Protein AF-A0A0R3QAK1-F1 (afdb_monomer_lite)

pLDDT: mean 78.87, std 15.02, range [32.38, 95.75]

Sequence (305 aa):
LCFILFLYQTYWTLWEFFQYRTIIEMQLEFEPAPFPAATLCNLNAFKNSELRKYEAISEGLDVWEEKINRYKGSKTSYANNSSRKTREVSYAPVFVRCNCMQSYDHCIPEWNPLLGNATVCICFEDINSGNIWPCYPTVTWTEKQCFDCSLSKTCDDPDRSSFTNLRSSTNGHKCLCQFVSNNCVIMPKDDIRWWKPNNYAILSITRSPTTSLELAEAFGLTERQDPAAMTAKAKENLIFMVAALSFETRRNLSYTLEEFVLRCSFNSEDCNLERDFKLHMDPEYGNCYTFNFNDSVELKNNRAG

InterPro domains:
  IPR001873 Epithelial sodium channel [PF00858] (1-302)
  IPR001873 Epithelial sodium channel [PR01078] (31-47)
  IPR001873 Epithelial sodium channel [PR01078] (261-272)
  IPR001873 Epithelial sodium channel [PR01078] (276-292)
  IPR001873 Epithelial sodium channel [PTHR11690] (1-304)

Radius of gyration: 29.14 Å; chains: 1; bounding box: 88×60×79 Å

Secondary structure (DSSP, 8-state):
-HHHHHHHHHHHHHHHHTT-------------PBPPPEEE--SS-S-HHHHTTSHHHHHHHHHHHHHHHHHHHHHTT-------------EEEEEEEEE-SSTTSPPEEP--TT-TTPEEEEEEEETTT--EEEEEEGGGEEEEEES-B-TTSEEE-TTSTT--S----S-PEEEEEETTTTEEEEPPSSPPPBP-GGGTS---TTS----HHHHHHHTT-SS---HHHHHHHHHHHHHHHHHTS-HHHHHHHS--HHHH----EETTEE--TTTSEEEEEETTTEEEEEET--TTS--B-S---

Structure (mmCIF, N/CA/C/O backbone):
data_AF-A0A0R3QAK1-F1
#
_entry.id   AF-A0A0R3QAK1-F1
#
loop_
_atom_site.group_PDB
_atom_site.id
_atom_site.type_symbol
_atom_site.label_atom_id
_atom_site.label_alt_id
_atom_site.label_comp_id
_atom_site.label_asym_id
_atom_site.label_entity_id
_atom_site.label_seq_id
_atom_site.pdbx_PDB_ins_code
_atom_site.Cartn_x
_atom_site.Cartn_y
_atom_site.Cartn_z
_atom_site.occupancy
_atom_site.B_iso_or_equiv
_atom_site.auth_seq_id
_atom_site.auth_comp_id
_atom_site.auth_asym_id
_atom_site.auth_atom_id
_atom_site.pdbx_PDB_model_num
ATOM 1 N N . LEU A 1 1 ? 58.234 -28.761 24.322 1.00 81.25 1 LEU A N 1
ATOM 2 C CA . LEU A 1 1 ? 58.121 -27.362 23.845 1.00 81.25 1 LEU A CA 1
ATOM 3 C C . LEU A 1 1 ? 57.822 -27.293 22.343 1.00 81.25 1 LEU A C 1
ATOM 5 O O . LEU A 1 1 ? 56.773 -26.781 21.987 1.00 81.25 1 LEU A O 1
ATOM 9 N N . CYS A 1 2 ? 58.656 -27.876 21.470 1.00 90.12 2 CYS A N 1
ATOM 10 C CA . CYS A 1 2 ? 58.490 -27.781 20.007 1.00 90.12 2 CYS A CA 1
ATOM 11 C C . CYS A 1 2 ? 57.161 -28.341 19.462 1.00 90.12 2 CYS A C 1
ATOM 13 O O . CYS A 1 2 ? 56.553 -27.725 18.598 1.00 90.12 2 CYS A O 1
ATOM 15 N N . PHE A 1 3 ? 56.668 -29.464 19.998 1.00 91.00 3 PHE A N 1
ATOM 16 C CA . PHE A 1 3 ? 55.399 -30.061 19.554 1.00 91.00 3 PHE A CA 1
ATOM 17 C C . PHE A 1 3 ? 54.172 -29.181 19.863 1.00 91.00 3 PHE A C 1
ATOM 19 O O . PHE A 1 3 ? 53.255 -29.082 19.058 1.00 91.00 3 PHE A O 1
ATOM 26 N N . ILE A 1 4 ? 54.183 -28.483 21.002 1.00 92.56 4 ILE A N 1
ATOM 27 C CA . ILE A 1 4 ? 53.103 -27.563 21.394 1.00 92.56 4 ILE A CA 1
ATOM 28 C C . ILE A 1 4 ? 53.097 -26.335 20.475 1.00 92.56 4 ILE A C 1
ATOM 30 O O . ILE A 1 4 ? 52.035 -25.901 20.038 1.00 92.56 4 ILE A O 1
ATOM 34 N N . LEU A 1 5 ? 54.281 -25.818 20.130 1.00 92.94 5 LEU A N 1
ATOM 35 C CA . LEU A 1 5 ? 54.421 -24.718 19.172 1.00 92.94 5 LEU A CA 1
ATOM 36 C C . LEU A 1 5 ? 53.912 -25.110 17.776 1.00 92.94 5 LEU A C 1
ATOM 38 O O . LEU A 1 5 ? 53.232 -24.314 17.135 1.00 92.94 5 LEU A O 1
ATOM 42 N N . PHE A 1 6 ? 54.172 -26.348 17.343 1.00 94.75 6 PHE A N 1
ATOM 43 C CA . PHE A 1 6 ? 53.671 -26.878 16.072 1.00 94.75 6 PHE A CA 1
ATOM 44 C C . PHE A 1 6 ? 52.138 -26.987 16.040 1.00 94.75 6 PHE A C 1
ATOM 46 O O . PHE A 1 6 ? 51.509 -26.550 15.076 1.00 94.75 6 PHE A O 1
ATOM 53 N N . LEU A 1 7 ? 51.518 -27.519 17.100 1.00 94.62 7 LEU A N 1
ATOM 54 C CA . LEU A 1 7 ? 50.056 -27.604 17.190 1.00 94.62 7 LEU A CA 1
ATOM 55 C C . LEU A 1 7 ? 49.401 -26.220 17.230 1.00 94.62 7 LEU A C 1
ATOM 57 O O . LEU A 1 7 ? 48.384 -26.015 16.574 1.00 94.62 7 LEU A O 1
ATOM 61 N N . TYR A 1 8 ? 50.000 -25.265 17.948 1.00 94.88 8 TYR A N 1
ATOM 62 C CA . TYR A 1 8 ? 49.506 -23.890 18.002 1.00 94.88 8 TYR A CA 1
ATOM 63 C C . TYR A 1 8 ? 49.558 -23.211 16.628 1.00 94.88 8 TYR A C 1
ATOM 65 O O . TYR A 1 8 ? 48.560 -22.639 16.192 1.00 94.88 8 TYR A O 1
ATOM 73 N N . GLN A 1 9 ? 50.683 -23.329 15.910 1.00 93.50 9 GLN A N 1
ATOM 74 C CA . GLN A 1 9 ? 50.793 -22.819 14.540 1.00 93.50 9 GLN A CA 1
ATOM 75 C C . GLN A 1 9 ? 49.782 -23.483 13.602 1.00 93.50 9 GLN A C 1
ATOM 77 O O . GLN A 1 9 ? 49.102 -22.788 12.856 1.00 93.50 9 GLN A O 1
ATOM 82 N N . THR A 1 10 ? 49.630 -24.807 13.676 1.00 94.44 10 THR A N 1
ATOM 83 C CA . THR A 1 10 ? 48.699 -25.546 12.809 1.00 94.44 10 THR A CA 1
ATOM 84 C C . THR A 1 10 ? 47.246 -25.151 13.075 1.00 94.44 10 THR A C 1
ATOM 86 O O . THR A 1 10 ? 46.490 -24.929 12.132 1.00 94.44 10 THR A O 1
ATOM 89 N N . TYR A 1 11 ? 46.857 -25.010 14.347 1.00 94.06 11 TYR A N 1
ATOM 90 C CA . TYR A 1 11 ? 45.532 -24.522 14.727 1.00 94.06 11 TYR A CA 1
ATOM 91 C C . TYR A 1 11 ? 45.282 -23.109 14.195 1.00 94.06 11 TYR A C 1
ATOM 93 O O . TYR A 1 11 ? 44.224 -22.857 13.631 1.00 94.06 11 TYR A O 1
ATOM 101 N N . TRP A 1 12 ? 46.260 -22.208 14.324 1.00 92.31 12 TRP A N 1
ATOM 102 C CA . TRP A 1 12 ? 46.138 -20.832 13.844 1.00 92.31 12 TRP A CA 1
ATOM 103 C C . TRP A 1 12 ? 45.974 -20.761 12.323 1.00 92.31 12 TRP A C 1
ATOM 105 O O . TRP A 1 12 ? 45.085 -20.077 11.826 1.00 92.31 12 TRP A O 1
ATOM 115 N N . THR A 1 13 ? 46.782 -21.515 11.576 1.00 90.75 13 THR A N 1
ATOM 116 C CA . THR A 1 13 ? 46.682 -21.571 10.112 1.00 90.75 13 THR A CA 1
ATOM 117 C C . THR A 1 13 ? 45.369 -22.201 9.653 1.00 90.75 13 THR A C 1
ATOM 119 O O . THR A 1 13 ? 44.759 -21.707 8.711 1.00 90.75 13 THR A O 1
ATOM 122 N N . LEU A 1 14 ? 44.896 -23.259 10.320 1.00 91.19 14 LEU A N 1
ATOM 123 C CA . LEU A 1 14 ? 43.586 -23.845 10.021 1.00 91.19 14 LEU A CA 1
ATOM 124 C C . LEU A 1 14 ? 42.451 -22.876 10.354 1.00 91.19 14 LEU A C 1
ATOM 126 O O . LEU A 1 14 ? 41.526 -22.737 9.563 1.00 91.19 14 LEU A O 1
ATOM 130 N N . TRP A 1 15 ? 42.536 -22.174 11.485 1.00 90.56 15 TRP A N 1
ATOM 131 C CA . TRP A 1 15 ? 41.578 -21.139 11.862 1.00 90.56 15 TRP A CA 1
ATOM 132 C C . TRP A 1 15 ? 41.488 -20.044 10.797 1.00 90.56 15 TRP A C 1
ATOM 134 O O . TRP A 1 15 ? 40.381 -19.674 10.419 1.00 90.56 15 TRP A O 1
ATOM 144 N N . GLU A 1 16 ? 42.630 -19.577 10.281 1.00 87.94 16 GLU A N 1
ATOM 145 C CA . GLU A 1 16 ? 42.718 -18.576 9.210 1.00 87.94 16 GLU A CA 1
ATOM 146 C C . GLU A 1 16 ? 42.213 -19.113 7.860 1.00 87.94 16 GLU A C 1
ATOM 148 O O . GLU A 1 16 ? 41.488 -18.418 7.151 1.00 87.94 16 GLU A O 1
ATOM 153 N N . PHE A 1 17 ? 42.502 -20.375 7.531 1.00 87.94 17 PHE A N 1
ATOM 154 C CA . PHE A 1 17 ? 41.967 -21.047 6.344 1.00 87.9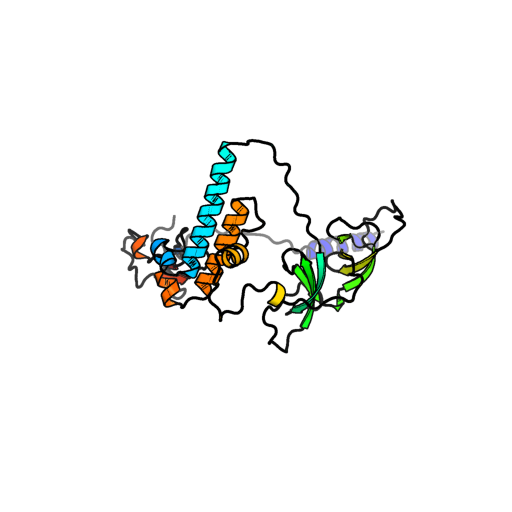4 17 PHE A CA 1
ATOM 155 C C . PHE A 1 17 ? 40.434 -21.162 6.391 1.00 87.94 17 PHE A C 1
ATOM 157 O O . PHE A 1 17 ? 39.755 -20.878 5.404 1.00 87.94 17 PHE A O 1
ATOM 164 N N . PHE A 1 18 ? 39.871 -21.489 7.558 1.00 88.69 18 PHE A N 1
ATOM 165 C CA . PHE A 1 18 ? 38.423 -21.535 7.777 1.00 88.69 18 PHE A CA 1
ATOM 166 C C . PHE A 1 18 ? 37.763 -20.151 7.909 1.00 88.69 18 PHE A C 1
ATOM 168 O O . PHE A 1 18 ? 36.544 -20.088 8.053 1.00 88.69 18 PHE A O 1
ATOM 175 N N . GLN A 1 19 ? 38.512 -19.041 7.808 1.00 85.44 19 GLN A N 1
ATOM 176 C CA . GLN A 1 19 ? 37.913 -17.704 7.675 1.00 85.44 19 GLN A CA 1
ATOM 177 C C . GLN A 1 19 ? 37.377 -17.424 6.259 1.00 85.44 19 GLN A C 1
ATOM 179 O O . GLN A 1 19 ? 36.752 -16.383 6.072 1.00 85.44 19 GLN A O 1
ATOM 184 N N . TYR A 1 20 ? 37.618 -18.305 5.270 1.00 84.00 20 TYR A N 1
ATOM 185 C CA . TYR A 1 20 ? 37.126 -18.188 3.882 1.00 84.00 20 TYR A CA 1
ATOM 186 C C . TYR A 1 20 ? 37.198 -16.756 3.330 1.00 84.00 20 TYR A C 1
ATOM 188 O O . TYR A 1 20 ? 36.208 -16.200 2.849 1.00 84.00 20 TYR A O 1
ATOM 196 N N . ARG A 1 21 ? 38.371 -16.124 3.441 1.00 83.31 21 ARG A N 1
ATOM 197 C CA . ARG A 1 21 ? 38.537 -14.723 3.054 1.00 83.31 21 ARG A CA 1
ATOM 198 C C . ARG A 1 21 ? 38.222 -14.547 1.566 1.00 83.31 21 ARG A C 1
ATOM 200 O O . ARG A 1 21 ? 38.919 -15.090 0.713 1.00 83.31 21 ARG A O 1
ATOM 207 N N . THR A 1 22 ? 37.187 -13.772 1.262 1.00 87.62 22 THR A N 1
ATOM 208 C CA . THR A 1 22 ? 36.796 -13.449 -0.111 1.00 87.62 22 THR A CA 1
ATOM 209 C C . THR A 1 22 ? 37.631 -12.285 -0.644 1.00 87.62 22 THR A C 1
ATOM 211 O O . THR A 1 22 ? 37.941 -11.333 0.076 1.00 87.62 22 THR A O 1
ATOM 214 N N . ILE A 1 23 ? 38.020 -12.369 -1.916 1.00 87.00 23 ILE A N 1
ATOM 215 C CA . ILE A 1 23 ? 38.642 -11.272 -2.662 1.00 87.00 23 ILE A CA 1
ATOM 216 C C . ILE A 1 23 ? 37.587 -10.788 -3.651 1.00 87.00 23 ILE A C 1
ATOM 218 O O . ILE A 1 23 ? 37.074 -11.581 -4.436 1.00 87.00 23 ILE A O 1
ATOM 222 N N . ILE A 1 24 ? 37.233 -9.507 -3.577 1.00 87.06 24 ILE A N 1
ATOM 223 C CA . ILE A 1 24 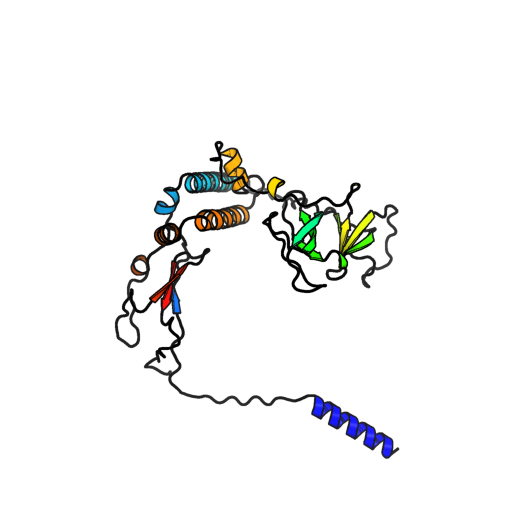? 36.294 -8.886 -4.512 1.00 87.06 24 ILE A CA 1
ATOM 224 C C . ILE A 1 24 ? 37.129 -8.221 -5.603 1.00 87.06 24 ILE A C 1
ATOM 226 O O . ILE A 1 24 ? 37.901 -7.307 -5.314 1.00 87.06 24 ILE A O 1
ATOM 230 N N . GLU A 1 25 ? 36.978 -8.680 -6.840 1.00 88.44 25 GLU A N 1
ATOM 231 C CA . GLU A 1 25 ? 37.523 -8.013 -8.019 1.00 88.44 25 GLU A CA 1
ATOM 232 C C . GLU A 1 25 ? 36.400 -7.210 -8.683 1.00 88.44 25 GLU A C 1
ATOM 234 O O . GLU A 1 25 ? 35.319 -7.736 -8.941 1.00 88.44 25 GLU A O 1
ATOM 239 N N . MET A 1 26 ? 36.633 -5.919 -8.915 1.00 84.06 26 MET A N 1
ATOM 240 C CA . MET A 1 26 ? 35.685 -5.049 -9.609 1.00 84.06 26 MET A CA 1
ATOM 241 C C . MET A 1 26 ? 36.126 -4.919 -11.063 1.00 84.06 26 MET A C 1
ATOM 243 O O . MET A 1 26 ? 37.160 -4.311 -11.337 1.00 84.06 26 MET A O 1
ATOM 247 N N . GLN A 1 27 ? 35.344 -5.469 -11.985 1.00 83.06 27 GLN A N 1
ATOM 248 C CA . GLN A 1 27 ? 35.538 -5.283 -13.421 1.00 83.06 27 GLN A CA 1
ATOM 249 C C . GLN A 1 27 ? 34.435 -4.362 -13.945 1.00 83.06 27 GLN A C 1
ATOM 251 O O . GLN A 1 27 ? 33.259 -4.553 -13.643 1.00 83.06 27 GLN A O 1
ATOM 256 N N . LEU A 1 28 ? 34.830 -3.315 -14.671 1.00 79.88 28 LEU A N 1
ATOM 257 C CA . LEU A 1 28 ? 33.905 -2.375 -15.295 1.00 79.88 28 LEU A CA 1
ATOM 258 C C . LEU A 1 28 ? 33.670 -2.818 -16.740 1.00 79.88 28 LEU A C 1
ATOM 260 O O . LEU A 1 28 ? 34.555 -2.667 -17.581 1.00 79.88 28 LEU A O 1
ATOM 264 N N . GLU A 1 29 ? 32.493 -3.372 -17.016 1.00 76.38 29 GLU A N 1
ATOM 265 C CA . GLU A 1 29 ? 32.063 -3.722 -18.369 1.00 76.38 29 GLU A CA 1
ATOM 266 C C . GLU A 1 29 ? 31.235 -2.582 -18.968 1.00 76.38 29 GLU A C 1
ATOM 268 O O . GLU A 1 29 ? 30.242 -2.140 -18.392 1.00 76.38 29 GLU A O 1
ATOM 273 N N . PHE A 1 30 ? 31.650 -2.101 -20.140 1.00 71.19 30 PHE A N 1
ATOM 274 C CA . PHE A 1 30 ? 30.930 -1.084 -20.907 1.00 71.19 30 PHE A CA 1
ATOM 275 C C . PHE A 1 30 ? 30.087 -1.749 -21.998 1.00 71.19 30 PHE A C 1
ATOM 277 O O . PHE A 1 30 ? 30.288 -1.521 -23.191 1.00 71.19 30 PHE A O 1
ATOM 284 N N . GLU A 1 31 ? 29.161 -2.612 -21.591 1.00 76.62 31 GLU A N 1
ATOM 285 C CA . GLU A 1 31 ? 28.122 -3.126 -22.481 1.00 76.62 31 GLU A CA 1
ATOM 286 C C . GLU A 1 31 ? 26.871 -2.236 -22.403 1.00 76.62 31 GLU A C 1
ATOM 288 O O . GLU A 1 31 ? 26.586 -1.659 -21.347 1.00 76.62 31 GLU A O 1
ATOM 293 N N . PRO A 1 32 ? 26.105 -2.079 -23.501 1.00 70.94 32 PRO A N 1
ATOM 294 C CA . PRO A 1 32 ? 24.855 -1.333 -23.465 1.00 70.94 32 PRO A CA 1
ATOM 295 C C . PRO A 1 32 ? 23.882 -2.017 -22.501 1.00 70.94 32 PRO A C 1
ATOM 297 O O . PRO A 1 32 ? 23.315 -3.069 -22.807 1.00 70.94 32 PRO A O 1
ATOM 300 N N . ALA A 1 33 ? 23.704 -1.401 -21.332 1.00 77.25 33 ALA A N 1
ATOM 301 C CA . ALA A 1 33 ? 22.863 -1.939 -20.279 1.00 77.25 33 ALA A CA 1
ATOM 302 C C . ALA A 1 33 ? 21.404 -2.067 -20.759 1.00 77.25 33 ALA A C 1
ATOM 304 O O . ALA A 1 33 ? 20.886 -1.147 -21.416 1.00 77.25 33 ALA A O 1
ATOM 305 N N . PRO A 1 34 ? 20.725 -3.184 -20.436 1.00 83.88 34 PRO A N 1
ATOM 306 C CA . PRO A 1 34 ? 19.306 -3.324 -20.716 1.00 83.88 34 PRO A CA 1
ATOM 307 C C . PRO A 1 34 ? 18.533 -2.233 -19.970 1.00 83.88 34 PRO A C 1
ATOM 309 O O . PRO A 1 34 ? 18.797 -1.932 -18.804 1.00 83.88 34 PRO A O 1
ATOM 312 N N . PHE A 1 35 ? 17.584 -1.609 -20.661 1.00 87.38 35 PHE A N 1
ATOM 313 C CA . PHE A 1 35 ? 16.713 -0.609 -20.070 1.00 87.38 35 PHE A CA 1
ATOM 314 C C . PHE A 1 35 ? 15.760 -1.300 -19.085 1.00 87.38 35 PHE A C 1
ATOM 316 O O . PHE A 1 35 ? 15.089 -2.258 -19.468 1.00 87.38 35 PHE A O 1
ATOM 323 N N . PRO A 1 36 ? 15.677 -0.856 -17.823 1.00 90.19 36 PRO A N 1
ATOM 324 C CA . PRO A 1 36 ? 14.831 -1.513 -16.836 1.00 90.19 36 PRO A CA 1
ATOM 325 C C . PRO A 1 36 ? 13.341 -1.309 -17.137 1.00 90.19 36 PRO A C 1
ATOM 327 O O . PRO A 1 36 ? 12.946 -0.376 -17.840 1.00 90.19 36 PRO A O 1
ATOM 330 N N . ALA A 1 37 ? 12.494 -2.151 -16.546 1.00 92.00 37 ALA A N 1
ATOM 331 C CA . ALA A 1 37 ? 11.060 -1.901 -16.512 1.00 92.00 37 ALA A CA 1
ATOM 332 C C . ALA A 1 37 ? 10.768 -0.613 -15.723 1.00 92.00 37 ALA A C 1
ATOM 334 O O . ALA A 1 37 ? 11.235 -0.439 -14.595 1.00 92.00 37 ALA A O 1
ATOM 335 N N . ALA A 1 38 ? 9.980 0.288 -16.308 1.00 91.81 38 ALA A N 1
ATOM 336 C CA . ALA A 1 38 ? 9.638 1.571 -15.701 1.00 91.81 38 ALA A CA 1
ATOM 337 C C . ALA A 1 38 ? 8.138 1.620 -15.408 1.00 91.81 38 ALA A C 1
ATOM 339 O O . ALA A 1 38 ? 7.324 1.590 -16.327 1.00 91.81 38 ALA A O 1
ATOM 340 N N . THR A 1 39 ? 7.764 1.702 -14.129 1.00 94.19 39 THR A N 1
ATOM 341 C CA . THR A 1 39 ? 6.355 1.757 -13.711 1.00 94.19 39 THR A CA 1
ATOM 342 C C . THR A 1 39 ? 5.958 3.175 -13.329 1.00 94.19 39 THR A C 1
ATOM 344 O O . THR A 1 39 ? 6.585 3.796 -12.474 1.00 94.19 39 THR A O 1
ATOM 347 N N . LEU A 1 40 ? 4.903 3.677 -13.967 1.00 94.00 40 LEU A N 1
ATOM 348 C CA . LEU A 1 40 ? 4.324 4.994 -13.733 1.00 94.00 40 LEU A CA 1
ATOM 349 C C . LEU A 1 40 ? 3.009 4.842 -12.970 1.00 94.00 40 LEU A C 1
ATOM 351 O O . LEU A 1 40 ? 2.112 4.140 -13.428 1.00 94.00 40 LEU A O 1
ATOM 355 N N . CYS A 1 41 ? 2.884 5.528 -11.839 1.00 94.62 41 CYS A N 1
ATOM 356 C CA . CYS A 1 41 ? 1.697 5.522 -10.987 1.00 94.62 41 CYS A CA 1
ATOM 357 C C . CYS A 1 41 ? 1.284 6.955 -10.634 1.00 94.62 41 CYS A C 1
ATOM 359 O O . CYS A 1 41 ? 2.115 7.867 -10.654 1.00 94.62 41 CYS A O 1
ATOM 361 N N . ASN A 1 42 ? 0.021 7.153 -10.249 1.00 92.00 42 ASN A N 1
ATOM 362 C CA . ASN A 1 42 ? -0.460 8.435 -9.740 1.00 92.00 42 ASN A CA 1
ATOM 363 C C . ASN A 1 42 ? -0.480 8.435 -8.202 1.00 92.00 42 ASN A C 1
ATOM 365 O O . ASN A 1 42 ? -0.949 7.491 -7.576 1.00 92.00 42 ASN A O 1
ATOM 369 N N . LEU A 1 43 ? -0.015 9.521 -7.577 1.00 91.94 43 LEU A N 1
ATOM 370 C CA . LEU A 1 43 ? -0.140 9.709 -6.125 1.00 91.94 43 LEU A CA 1
ATOM 371 C C . LEU A 1 43 ? -1.601 9.896 -5.689 1.00 91.94 43 LEU A C 1
ATOM 373 O O . LEU A 1 43 ? -1.960 9.577 -4.557 1.00 91.94 43 LEU A O 1
ATOM 377 N N . ASN A 1 44 ? -2.446 10.398 -6.590 1.00 91.38 44 ASN A N 1
ATOM 378 C CA . ASN A 1 44 ? -3.889 10.425 -6.411 1.00 91.38 44 ASN A CA 1
ATOM 379 C C . ASN A 1 44 ? -4.481 9.153 -7.024 1.00 91.38 44 ASN A C 1
ATOM 381 O O . ASN A 1 44 ? -4.700 9.088 -8.232 1.00 91.38 44 ASN A O 1
ATOM 385 N N . ALA A 1 45 ? -4.749 8.152 -6.186 1.00 91.94 45 ALA A N 1
ATOM 386 C CA . ALA A 1 45 ? -5.215 6.845 -6.645 1.00 91.94 45 ALA A CA 1
ATOM 387 C C . ALA A 1 45 ? -6.536 6.899 -7.420 1.00 91.94 45 ALA A C 1
ATOM 389 O O . ALA A 1 45 ? -6.708 6.187 -8.407 1.00 91.94 45 ALA A O 1
ATOM 390 N N . PHE A 1 46 ? -7.473 7.747 -6.988 1.00 93.25 46 PHE A N 1
ATOM 391 C CA . PHE A 1 46 ? -8.843 7.760 -7.496 1.00 93.25 46 PHE A CA 1
ATOM 392 C C . PHE A 1 46 ? -9.342 9.182 -7.754 1.00 93.25 46 PHE A C 1
ATOM 394 O O . PHE A 1 46 ? -9.030 10.120 -7.016 1.00 93.25 46 PHE A O 1
ATOM 401 N N . LYS A 1 47 ? -10.176 9.332 -8.783 1.00 93.94 47 LYS A N 1
ATOM 402 C CA . LYS A 1 47 ? -10.859 10.583 -9.116 1.00 93.94 47 LYS A CA 1
ATOM 403 C C . LYS A 1 47 ? -11.978 10.827 -8.108 1.00 93.94 47 LYS A C 1
ATOM 405 O O . LYS A 1 47 ? -12.929 10.051 -8.029 1.00 93.94 47 LYS A O 1
ATOM 410 N N . ASN A 1 48 ? -11.912 11.940 -7.381 1.00 91.88 48 ASN A N 1
ATOM 411 C CA . ASN A 1 48 ? -12.928 12.290 -6.381 1.00 91.88 48 ASN A CA 1
ATOM 412 C C . ASN A 1 48 ? -14.349 12.364 -6.983 1.00 91.88 48 ASN A C 1
ATOM 414 O O . ASN A 1 48 ? -15.308 11.884 -6.386 1.00 91.88 48 ASN A O 1
ATOM 418 N N . SER A 1 49 ? -14.481 12.900 -8.202 1.00 92.75 49 SER A N 1
ATOM 419 C CA . SER A 1 49 ? -15.762 12.982 -8.919 1.00 92.75 49 SER A CA 1
ATOM 420 C C . SER A 1 49 ? -16.368 11.615 -9.247 1.00 92.75 49 SER A C 1
ATOM 422 O O . SER A 1 49 ? -17.587 11.488 -9.306 1.00 92.75 49 SER A O 1
ATOM 424 N N . GLU A 1 50 ? -15.533 10.597 -9.460 1.00 92.69 50 GLU A N 1
ATOM 425 C CA . GLU A 1 50 ? -15.975 9.233 -9.756 1.00 92.69 50 GLU A CA 1
ATOM 426 C C . GLU A 1 50 ? -16.300 8.461 -8.474 1.00 92.69 50 GLU A C 1
ATOM 428 O O . GLU A 1 50 ? -17.311 7.764 -8.417 1.00 92.69 50 GLU A O 1
ATOM 433 N N . LEU A 1 51 ? -15.502 8.640 -7.414 1.00 90.62 51 LEU A N 1
ATOM 434 C CA . LEU A 1 51 ? -15.753 8.028 -6.105 1.00 90.62 51 LEU A CA 1
ATOM 435 C C . LEU A 1 51 ? -17.089 8.468 -5.500 1.00 90.62 51 LEU A C 1
ATOM 437 O O . LEU A 1 51 ? -17.824 7.642 -4.963 1.00 90.62 51 LEU A O 1
ATOM 441 N N . ARG A 1 52 ? -17.434 9.753 -5.630 1.00 90.25 52 ARG A N 1
ATOM 442 C CA . ARG A 1 52 ? -18.677 10.320 -5.084 1.00 90.25 52 ARG A CA 1
ATOM 443 C C . ARG A 1 52 ? -19.953 9.817 -5.768 1.00 90.25 52 ARG A C 1
ATOM 445 O O . ARG A 1 52 ? -21.040 10.068 -5.264 1.00 90.25 52 ARG A O 1
ATOM 452 N N . LYS A 1 53 ? -19.848 9.067 -6.872 1.00 89.94 53 LYS A N 1
ATOM 453 C CA . LYS A 1 53 ? -20.998 8.371 -7.478 1.00 89.94 53 LYS A CA 1
ATOM 454 C C . LYS A 1 53 ? -21.503 7.208 -6.616 1.00 89.94 53 LYS A C 1
ATOM 456 O O . LYS A 1 53 ? -22.634 6.772 -6.800 1.00 89.94 53 LYS A O 1
ATOM 461 N N . TYR A 1 54 ? -20.678 6.706 -5.696 1.00 85.56 54 TYR A N 1
ATOM 462 C CA . TYR A 1 54 ? -21.040 5.641 -4.765 1.00 85.56 54 TYR A CA 1
ATOM 463 C C . TYR A 1 54 ? -21.489 6.252 -3.440 1.00 85.56 54 TYR A C 1
ATOM 465 O O . TYR A 1 54 ? -20.677 6.840 -2.730 1.00 85.56 54 TYR A O 1
ATOM 473 N N . GLU A 1 55 ? -22.766 6.077 -3.097 1.00 80.81 55 GLU A N 1
ATOM 474 C CA . GLU A 1 55 ? -23.403 6.675 -1.912 1.00 80.81 55 GLU A CA 1
ATOM 475 C C . GLU A 1 55 ? -22.624 6.377 -0.623 1.00 80.81 55 GLU A C 1
ATOM 477 O O . GLU A 1 55 ? -22.173 7.301 0.045 1.00 80.81 55 GLU A O 1
ATOM 482 N N . ALA A 1 56 ? -22.313 5.103 -0.357 1.00 77.44 56 ALA A N 1
ATOM 483 C CA . ALA A 1 56 ? -21.556 4.693 0.831 1.00 77.44 56 ALA A CA 1
ATOM 484 C C . ALA A 1 56 ? -20.152 5.328 0.928 1.00 77.44 56 ALA A C 1
ATOM 486 O O . ALA A 1 56 ? -19.673 5.628 2.022 1.00 77.44 56 ALA A O 1
ATOM 487 N N . ILE A 1 57 ? -19.482 5.541 -0.211 1.00 83.69 57 ILE A N 1
ATOM 488 C CA . ILE A 1 57 ? -18.164 6.189 -0.247 1.00 83.69 57 ILE A CA 1
ATOM 489 C C . ILE A 1 57 ? -18.324 7.698 -0.053 1.00 83.69 57 ILE A C 1
ATOM 491 O O . ILE A 1 57 ? -17.571 8.291 0.716 1.00 83.69 57 ILE A O 1
ATOM 495 N N . SER A 1 58 ? -19.305 8.315 -0.719 1.00 85.81 58 SER A N 1
ATOM 496 C CA . SER A 1 58 ? -19.572 9.750 -0.606 1.00 85.81 58 SER A CA 1
ATOM 497 C C . SER A 1 58 ? -19.908 10.141 0.828 1.00 85.81 58 SER A C 1
ATOM 499 O O . SER A 1 58 ? -19.284 11.053 1.362 1.00 85.81 58 SER A O 1
ATOM 501 N N . GLU A 1 59 ? -20.824 9.420 1.476 1.00 83.06 59 GLU A N 1
ATOM 502 C CA . GLU A 1 59 ? -21.201 9.681 2.867 1.00 83.06 59 GLU A CA 1
ATOM 503 C C . GLU A 1 59 ? -19.995 9.563 3.809 1.00 83.06 59 GLU A C 1
ATOM 505 O O . GLU A 1 59 ? -19.786 10.409 4.679 1.00 83.06 59 GLU A O 1
ATOM 510 N N . GLY A 1 60 ? -19.147 8.550 3.608 1.00 82.06 60 GLY A N 1
ATOM 511 C CA . GLY A 1 60 ? -17.926 8.366 4.390 1.00 82.06 60 GLY A CA 1
ATOM 512 C C . GLY A 1 60 ? -16.922 9.510 4.232 1.00 82.06 60 GLY A C 1
ATOM 513 O O . GLY A 1 60 ? -16.330 9.967 5.216 1.00 82.06 60 GLY A O 1
ATOM 514 N N . LEU A 1 61 ? -16.753 10.001 3.000 1.00 85.94 61 LEU A N 1
ATOM 515 C CA . LEU A 1 61 ? -15.909 11.157 2.695 1.00 85.94 61 LEU A CA 1
ATOM 516 C C . LEU A 1 61 ? -16.469 12.442 3.315 1.00 85.94 61 LEU A C 1
ATOM 518 O O . LEU A 1 61 ? -15.702 13.200 3.904 1.00 85.94 61 LEU A O 1
ATOM 522 N N . ASP A 1 62 ? -17.783 12.659 3.256 1.00 86.06 62 ASP A N 1
ATOM 523 C CA . ASP A 1 62 ? -18.433 13.847 3.822 1.00 86.06 62 ASP A CA 1
ATOM 524 C C . ASP A 1 62 ? -18.292 13.897 5.349 1.00 86.06 62 ASP A C 1
ATOM 526 O O . ASP A 1 62 ? -17.948 14.937 5.918 1.00 86.06 62 ASP A O 1
ATOM 530 N N . VAL A 1 63 ? -18.458 12.754 6.024 1.00 83.69 63 VAL A N 1
ATOM 531 C CA . VAL A 1 63 ? -18.230 12.641 7.474 1.00 83.69 63 VAL A CA 1
ATOM 532 C C . VAL A 1 63 ? -16.770 12.943 7.835 1.00 83.69 63 VAL A C 1
ATOM 534 O O . VAL A 1 63 ? -16.496 13.617 8.837 1.00 83.69 63 VAL A O 1
ATOM 537 N N . TRP A 1 64 ? -15.812 12.453 7.042 1.00 84.44 64 TRP A N 1
ATOM 538 C CA . TRP A 1 64 ? -14.394 12.752 7.248 1.00 84.44 64 TRP A CA 1
ATOM 539 C C . TRP A 1 64 ? -14.088 14.243 7.031 1.00 84.44 64 TRP A C 1
ATOM 541 O O . TRP A 1 64 ? -13.456 14.862 7.896 1.00 84.44 64 TRP A O 1
ATOM 551 N N . GLU A 1 65 ? -14.572 14.837 5.936 1.00 86.06 65 GLU A N 1
ATOM 552 C CA . GLU A 1 65 ? -14.393 16.260 5.621 1.00 86.06 65 GLU A CA 1
ATOM 553 C C . GLU A 1 65 ? -14.950 17.146 6.744 1.00 86.06 65 GLU A C 1
ATOM 555 O O . GLU A 1 65 ? -14.260 18.052 7.226 1.00 86.06 65 GLU A O 1
ATOM 560 N N . GLU A 1 66 ? -16.156 16.850 7.236 1.00 84.50 66 GLU A N 1
ATOM 561 C CA . GLU A 1 66 ? -16.785 17.584 8.334 1.00 84.50 66 GLU A CA 1
ATOM 562 C C . GLU A 1 66 ? -15.931 17.534 9.615 1.00 84.50 66 GLU A C 1
ATOM 564 O O . GLU A 1 66 ? -15.718 18.559 10.273 1.00 84.50 66 GLU A O 1
ATOM 569 N N . LYS A 1 67 ? -15.395 16.362 9.981 1.00 80.44 67 LYS A N 1
ATOM 570 C CA . LYS A 1 67 ? -14.548 16.216 11.178 1.00 80.44 67 LYS A CA 1
ATOM 571 C C . LYS A 1 67 ? -13.206 16.923 11.049 1.00 80.44 67 LYS A C 1
ATOM 573 O O . LYS A 1 67 ? -12.782 17.593 11.995 1.00 80.44 67 LYS A O 1
ATOM 578 N N . ILE A 1 68 ? -12.550 16.832 9.894 1.00 83.75 68 ILE A N 1
ATOM 579 C CA . ILE A 1 68 ? -11.292 17.547 9.641 1.00 83.75 68 ILE A CA 1
ATOM 580 C C . ILE A 1 68 ? -11.514 19.061 9.670 1.00 83.75 68 ILE A C 1
ATOM 582 O O . ILE A 1 68 ? -10.707 19.785 10.261 1.00 83.75 68 ILE A O 1
ATOM 586 N N . ASN A 1 69 ? -12.615 19.549 9.098 1.00 84.69 69 ASN A N 1
ATOM 587 C CA . ASN A 1 69 ? -12.957 20.969 9.112 1.00 84.69 69 ASN A CA 1
ATOM 588 C C . ASN A 1 69 ? -13.289 21.462 10.527 1.00 84.69 69 ASN A C 1
ATOM 590 O O . ASN A 1 69 ? -12.791 22.516 10.929 1.00 84.69 69 ASN A O 1
ATOM 594 N N . ARG A 1 70 ? -14.018 20.674 11.332 1.00 81.19 70 ARG A N 1
ATOM 595 C CA . ARG A 1 70 ? -14.232 20.959 12.763 1.00 81.19 70 ARG A CA 1
ATOM 596 C C . ARG A 1 70 ? -12.914 21.035 13.539 1.00 81.19 70 ARG A C 1
ATOM 598 O O . ARG A 1 70 ? -12.718 21.965 14.321 1.00 81.19 70 ARG A O 1
ATOM 605 N N . TYR A 1 71 ? -11.980 20.114 13.291 1.00 74.69 71 TYR A N 1
ATOM 606 C CA . TYR A 1 71 ? -10.656 20.136 13.919 1.00 74.69 71 TYR A CA 1
ATOM 607 C C . TYR A 1 71 ? -9.832 21.372 13.513 1.00 74.69 71 TYR A C 1
ATOM 609 O O . TYR A 1 71 ? -9.261 22.048 14.372 1.00 74.69 71 TYR A O 1
ATOM 617 N N . LYS A 1 72 ? -9.794 21.710 12.214 1.00 75.88 72 LYS A N 1
ATOM 618 C CA . LYS A 1 72 ? -9.112 22.914 11.705 1.00 75.88 72 LYS A CA 1
ATOM 619 C C . LYS A 1 72 ? -9.716 24.196 12.287 1.00 75.88 72 LYS A C 1
ATOM 621 O O . LYS A 1 72 ? -8.962 25.065 12.713 1.00 75.88 72 LYS A O 1
ATOM 626 N N . GLY A 1 73 ? -11.046 24.280 12.382 1.00 68.38 73 GLY A N 1
ATOM 627 C CA . GLY A 1 73 ? -11.751 25.411 12.994 1.00 68.38 73 GLY A CA 1
ATOM 628 C C . GLY A 1 73 ? -11.481 25.558 14.497 1.00 68.38 73 GLY A C 1
ATOM 629 O O . GLY A 1 73 ? -11.317 26.676 14.985 1.00 68.38 73 GLY A O 1
ATOM 630 N N . SER A 1 74 ? -11.343 24.443 15.224 1.00 63.09 74 SER A N 1
ATOM 631 C CA . SER A 1 74 ? -11.031 24.426 16.662 1.00 63.09 74 SER A CA 1
ATOM 632 C C . SER A 1 74 ? -9.614 24.937 16.984 1.00 63.09 74 SER A C 1
ATOM 634 O O . SER A 1 74 ? -9.423 25.632 17.986 1.00 63.09 74 SER A O 1
ATOM 636 N N . LYS A 1 75 ? -8.627 24.698 16.104 1.00 54.97 75 LYS A N 1
ATOM 637 C CA . LYS A 1 75 ? -7.253 25.220 16.267 1.00 54.97 75 LYS A CA 1
ATOM 638 C C . LYS A 1 75 ? -7.150 26.745 16.208 1.00 54.97 75 LYS A C 1
ATOM 640 O O . LYS A 1 75 ? -6.191 27.292 16.743 1.00 54.97 75 LYS A O 1
ATOM 645 N N . THR A 1 76 ? -8.129 27.435 15.627 1.00 52.34 76 THR A N 1
ATOM 646 C CA . THR A 1 76 ? -8.148 28.906 15.575 1.00 52.34 76 THR A CA 1
ATOM 647 C C . THR A 1 76 ? -8.486 29.566 16.915 1.00 52.34 76 THR A C 1
ATOM 649 O O . THR A 1 76 ? -8.346 30.780 17.015 1.00 52.34 76 THR A O 1
ATOM 652 N N . SER A 1 77 ? -8.895 28.812 17.950 1.00 48.88 77 SER A N 1
ATOM 653 C CA . SER A 1 77 ? -9.323 29.418 19.222 1.00 48.88 77 SER A CA 1
ATOM 654 C C . SER A 1 77 ? -8.661 28.892 20.499 1.00 48.88 77 SER A C 1
ATOM 656 O O . SER A 1 77 ? -8.828 29.536 21.529 1.00 48.88 77 SER A O 1
ATOM 658 N N . TYR A 1 78 ? -7.879 27.807 20.483 1.00 47.59 78 TYR A N 1
ATOM 659 C CA . TYR A 1 78 ? -7.136 27.372 21.676 1.00 47.59 78 TYR A CA 1
ATOM 660 C C . TYR A 1 78 ? -5.803 26.708 21.315 1.00 47.59 78 TYR A C 1
ATOM 662 O O . TYR A 1 78 ? -5.694 25.487 21.218 1.00 47.59 78 TYR A O 1
ATOM 670 N N . ALA A 1 79 ? -4.750 27.520 21.207 1.00 44.66 79 ALA A N 1
ATOM 671 C CA . ALA A 1 79 ? -3.378 27.070 21.425 1.00 44.66 79 ALA A CA 1
ATOM 672 C C . ALA A 1 79 ? -3.156 26.846 22.933 1.00 44.66 79 ALA A C 1
ATOM 674 O O . ALA A 1 79 ? -2.391 27.556 23.573 1.00 44.66 79 ALA A O 1
ATOM 675 N N . ASN A 1 80 ? -3.867 25.882 23.517 1.00 47.03 80 ASN A N 1
ATOM 676 C CA . ASN A 1 80 ? -3.540 25.370 24.840 1.00 47.03 80 ASN A CA 1
ATOM 677 C C . ASN A 1 80 ? -2.900 24.001 24.668 1.00 47.03 80 ASN A C 1
ATOM 679 O O . ASN A 1 80 ? -3.445 23.137 23.980 1.00 47.03 80 ASN A O 1
ATOM 683 N N . ASN A 1 81 ? -1.735 23.843 25.296 1.00 53.75 81 ASN A N 1
ATOM 684 C CA . ASN A 1 81 ? -1.010 22.591 25.460 1.00 53.75 81 ASN A CA 1
ATOM 685 C C . ASN A 1 81 ? -1.977 21.483 25.891 1.00 53.75 81 ASN A C 1
ATOM 687 O O . ASN A 1 81 ? -2.253 21.310 27.077 1.00 53.75 81 ASN A O 1
ATOM 691 N N . SER A 1 82 ? -2.498 20.721 24.930 1.00 52.19 82 SER A N 1
ATOM 692 C CA . SER A 1 82 ? -3.089 19.433 25.239 1.00 52.19 82 SER A CA 1
ATOM 693 C C . SER A 1 82 ? -1.914 18.501 25.470 1.00 52.19 82 SER A C 1
ATOM 695 O O . SER A 1 82 ? -1.256 18.031 24.542 1.00 52.19 82 SER A O 1
ATOM 697 N N . SER A 1 83 ? -1.608 18.281 26.747 1.00 55.81 83 SER A N 1
ATOM 698 C CA . SER A 1 83 ? -0.900 17.085 27.177 1.00 55.81 83 SER A CA 1
ATOM 699 C C . SER A 1 83 ? -1.483 15.920 26.386 1.00 55.81 83 SER A C 1
ATOM 701 O O . SER A 1 83 ? -2.697 15.703 26.433 1.00 55.81 83 SER A O 1
ATOM 703 N N . ARG A 1 84 ? -0.644 15.233 25.601 1.00 43.75 84 ARG A N 1
ATOM 704 C CA . ARG A 1 84 ? -1.024 14.006 24.897 1.00 43.75 84 ARG A CA 1
ATOM 705 C C . ARG A 1 84 ? -1.753 13.125 25.907 1.00 43.75 84 ARG A C 1
ATOM 707 O O . ARG A 1 84 ? -1.120 12.619 26.829 1.00 43.75 84 ARG A O 1
ATOM 714 N N . LYS A 1 85 ? -3.073 12.969 25.771 1.00 53.19 85 LYS A N 1
ATOM 715 C CA . LYS A 1 85 ? -3.780 11.901 26.473 1.00 53.19 85 LYS A CA 1
ATOM 716 C C . LYS A 1 85 ? -3.291 10.618 25.822 1.00 53.19 85 LYS A C 1
ATOM 718 O O . LYS A 1 85 ? -3.704 10.285 24.715 1.00 53.19 85 LYS A O 1
ATOM 723 N N . THR A 1 86 ? -2.325 9.964 26.452 1.00 52.25 86 THR A N 1
ATOM 724 C CA . THR A 1 86 ? -1.938 8.603 26.104 1.00 52.25 86 THR A CA 1
ATOM 725 C C . THR A 1 86 ? -3.200 7.755 26.179 1.00 52.25 86 THR A C 1
ATOM 727 O O . THR A 1 86 ? -3.869 7.729 27.210 1.00 52.25 86 THR A O 1
ATOM 730 N N . ARG A 1 87 ? -3.570 7.134 25.055 1.00 60.28 87 ARG A N 1
ATOM 731 C CA . ARG A 1 87 ? -4.688 6.192 24.998 1.00 60.28 87 ARG A CA 1
ATOM 732 C C . ARG A 1 87 ? -4.411 5.097 26.024 1.00 60.28 87 ARG A C 1
ATOM 734 O O . ARG A 1 87 ? -3.331 4.509 26.009 1.00 60.28 87 ARG A O 1
ATOM 741 N N . GLU A 1 88 ? -5.358 4.854 26.917 1.00 67.00 88 GLU A N 1
ATOM 742 C CA . GLU A 1 88 ? -5.263 3.757 27.873 1.00 67.00 88 GLU A CA 1
ATOM 743 C C . GLU A 1 88 ? -5.547 2.460 27.105 1.00 67.00 88 GLU A C 1
ATOM 745 O O . GLU A 1 88 ? -6.692 2.114 26.837 1.00 67.00 88 GLU A O 1
ATOM 750 N N . VAL A 1 89 ? -4.490 1.815 26.613 1.00 78.50 89 VAL A N 1
ATOM 751 C CA . VAL A 1 89 ? -4.572 0.541 25.884 1.00 78.50 89 VAL A CA 1
ATOM 752 C C . VAL A 1 89 ? -4.605 -0.584 26.907 1.00 78.50 89 VAL A C 1
ATOM 754 O O . VAL A 1 89 ? -3.797 -0.559 27.827 1.00 78.50 89 VAL A O 1
ATOM 757 N N . SER A 1 90 ? -5.496 -1.568 26.762 1.00 86.62 90 SER A N 1
ATOM 758 C CA . SER A 1 90 ? -5.585 -2.711 27.680 1.00 86.62 90 SER A CA 1
ATOM 759 C C . SER A 1 90 ? -5.586 -4.013 26.893 1.00 86.62 90 SER A C 1
ATOM 761 O O . SER A 1 90 ? -6.469 -4.223 26.064 1.00 86.62 90 SER A O 1
ATOM 763 N N . TYR A 1 91 ? -4.605 -4.876 27.155 1.00 90.12 91 TYR A N 1
ATOM 764 C CA . TYR A 1 91 ? -4.450 -6.139 26.442 1.00 90.12 91 TYR A CA 1
ATOM 765 C C . TYR A 1 91 ? -5.049 -7.319 27.212 1.00 90.12 91 TYR A C 1
ATOM 767 O O . TYR A 1 91 ? -4.989 -7.369 28.444 1.00 90.12 91 TYR A O 1
ATOM 775 N N . ALA A 1 92 ? -5.594 -8.285 26.474 1.00 91.00 92 ALA A N 1
ATOM 776 C CA . ALA A 1 92 ? -6.008 -9.589 26.984 1.00 91.00 92 ALA A CA 1
ATOM 777 C C . ALA A 1 92 ? -5.600 -10.714 26.013 1.00 91.00 92 ALA A C 1
ATOM 779 O O . ALA A 1 92 ? -5.565 -10.490 24.801 1.00 91.00 92 ALA A O 1
ATOM 780 N N . PRO A 1 93 ? -5.298 -11.926 26.513 1.00 92.75 93 PRO A N 1
ATOM 781 C CA . PRO A 1 93 ? -5.092 -13.086 25.659 1.00 92.75 93 PRO A CA 1
ATOM 782 C C . PRO A 1 93 ? -6.434 -13.585 25.108 1.00 92.75 93 PRO A C 1
ATOM 784 O O . PRO A 1 93 ? -7.425 -13.657 25.839 1.00 92.75 93 PRO A O 1
ATOM 787 N N . VAL A 1 94 ? -6.455 -13.978 23.835 1.00 92.00 94 VAL A N 1
ATOM 788 C CA . VAL A 1 94 ? -7.620 -14.599 23.185 1.00 92.00 94 VAL A CA 1
ATOM 789 C C . VAL A 1 94 ? -7.221 -15.764 22.293 1.00 92.00 94 VAL A C 1
ATOM 791 O O . VAL A 1 94 ? -6.159 -15.738 21.671 1.00 92.00 94 VAL A O 1
ATOM 794 N N . PHE A 1 95 ? -8.099 -16.763 22.185 1.00 90.50 95 PHE A N 1
ATOM 795 C CA . PHE A 1 95 ? -7.948 -17.838 21.205 1.00 90.50 95 PHE A CA 1
ATOM 796 C C . PHE A 1 95 ? -8.402 -17.381 19.822 1.00 90.50 95 PHE A C 1
ATOM 798 O O . PHE A 1 95 ? -9.518 -16.879 19.657 1.00 90.50 95 PHE A O 1
ATOM 805 N N . VAL A 1 96 ? -7.553 -17.609 18.823 1.00 88.19 96 VAL A N 1
ATOM 806 C CA . VAL A 1 96 ? -7.802 -17.256 17.423 1.00 88.19 96 VAL A CA 1
ATOM 807 C C . VAL A 1 96 ? -7.459 -18.450 16.536 1.00 88.19 96 VAL A C 1
ATOM 809 O O . VAL A 1 96 ? -6.535 -19.214 16.821 1.00 88.19 96 VAL A O 1
ATOM 812 N N . ARG A 1 97 ? -8.214 -18.626 15.449 1.00 85.25 97 ARG A N 1
ATOM 813 C CA . ARG A 1 97 ? -7.829 -19.549 14.377 1.00 85.25 97 ARG A CA 1
ATOM 814 C C . ARG A 1 97 ? -6.801 -18.868 13.494 1.00 85.25 97 ARG A C 1
ATOM 816 O O . ARG A 1 97 ? -7.018 -17.745 13.064 1.00 85.25 97 ARG A O 1
ATOM 823 N N . CYS A 1 98 ? -5.693 -19.527 13.224 1.00 85.25 98 CYS A N 1
ATOM 824 C CA . CYS A 1 98 ? -4.586 -18.931 12.495 1.00 85.25 98 CYS A CA 1
ATOM 825 C C . CYS A 1 98 ? -3.814 -19.978 11.713 1.00 85.25 98 CYS A C 1
ATOM 827 O O . CYS A 1 98 ? -3.914 -21.183 11.962 1.00 85.25 98 CYS A O 1
ATOM 829 N N . ASN A 1 99 ? -3.022 -19.485 10.772 1.00 84.88 99 ASN A N 1
ATOM 830 C CA . ASN A 1 99 ? -2.084 -20.283 10.016 1.00 84.88 99 ASN A CA 1
ATOM 831 C C . ASN A 1 99 ? -0.668 -20.027 10.550 1.00 84.88 99 ASN A C 1
ATOM 833 O O . ASN A 1 99 ? -0.149 -18.911 10.446 1.00 84.88 99 ASN A O 1
ATOM 837 N N . CYS A 1 100 ? -0.068 -21.049 11.156 1.00 80.88 100 CYS A N 1
ATOM 838 C CA . CYS A 1 100 ? 1.297 -21.012 11.669 1.00 80.88 100 CYS A CA 1
ATOM 839 C C . CYS A 1 100 ? 2.186 -21.845 10.736 1.00 80.88 100 CYS A C 1
ATOM 841 O O . CYS A 1 100 ? 2.009 -23.057 10.636 1.00 80.88 100 CYS A O 1
ATOM 843 N N . MET A 1 101 ? 3.136 -21.207 10.048 1.00 72.25 101 MET A N 1
ATOM 844 C CA . MET A 1 101 ? 4.030 -21.894 9.100 1.00 72.25 101 MET A CA 1
ATOM 845 C C . MET A 1 101 ? 5.059 -22.793 9.805 1.00 72.25 101 MET A C 1
ATOM 847 O O . MET A 1 101 ? 5.491 -23.795 9.240 1.00 72.25 101 MET A O 1
ATOM 851 N N . GLN A 1 102 ? 5.448 -22.443 11.036 1.00 69.81 102 GLN A N 1
ATOM 852 C CA . GLN A 1 102 ? 6.396 -23.188 11.870 1.00 69.81 102 GLN A CA 1
ATOM 853 C C . GLN A 1 102 ? 5.935 -23.210 13.335 1.00 69.81 102 GLN A C 1
ATOM 855 O O . GLN A 1 102 ? 5.166 -22.353 13.769 1.00 69.81 102 GLN A O 1
ATOM 860 N N . SER A 1 103 ? 6.431 -24.173 14.117 1.00 66.62 103 SER A N 1
ATOM 861 C CA . SER A 1 103 ? 5.988 -24.433 15.497 1.00 66.62 103 SER A CA 1
ATOM 862 C C . SER A 1 103 ? 6.315 -23.330 16.514 1.00 66.62 103 SER A C 1
ATOM 864 O O . SER A 1 103 ? 5.790 -23.371 17.625 1.00 66.62 103 SER A O 1
ATOM 866 N N . TYR A 1 104 ? 7.177 -22.369 16.161 1.00 66.88 104 TYR A N 1
ATOM 867 C CA . TYR A 1 104 ? 7.715 -21.362 17.088 1.00 66.88 104 TYR A CA 1
ATOM 868 C C . TYR A 1 104 ? 7.748 -19.929 16.526 1.00 66.88 104 TYR A C 1
ATOM 870 O O . TYR A 1 104 ? 8.231 -19.030 17.208 1.00 66.88 104 TYR A O 1
ATOM 878 N N . ASP A 1 105 ? 7.223 -19.702 15.319 1.00 76.19 105 ASP A N 1
ATOM 879 C CA . ASP A 1 105 ? 7.195 -18.378 14.684 1.00 76.19 105 ASP A CA 1
ATOM 880 C C . ASP A 1 105 ? 5.866 -17.644 14.919 1.00 76.19 105 ASP A C 1
ATOM 882 O O . ASP A 1 105 ? 4.899 -18.189 15.459 1.00 76.19 105 ASP A O 1
ATOM 886 N N . HIS A 1 106 ? 5.815 -16.379 14.497 1.00 82.75 106 HIS A N 1
ATOM 887 C CA . HIS A 1 106 ? 4.584 -15.592 14.455 1.00 82.75 106 HIS A CA 1
ATOM 888 C C . HIS A 1 106 ? 3.526 -16.268 13.567 1.00 82.75 106 HIS A C 1
ATOM 890 O O . HIS A 1 106 ? 3.805 -16.664 12.434 1.00 82.75 106 HIS A O 1
ATOM 896 N N . CYS A 1 107 ? 2.292 -16.347 14.061 1.00 84.69 107 CYS A N 1
ATOM 897 C CA . CYS A 1 107 ? 1.154 -16.868 13.306 1.00 84.69 107 CYS A CA 1
ATOM 898 C C . CYS A 1 107 ? 0.338 -15.741 12.676 1.00 84.69 107 CYS A C 1
ATOM 900 O O . CYS A 1 107 ? 0.206 -14.658 13.248 1.00 84.69 107 CYS A O 1
ATOM 902 N N . ILE A 1 108 ? -0.275 -16.022 11.527 1.00 85.50 108 ILE A N 1
ATOM 903 C CA . ILE A 1 108 ? -1.177 -15.083 10.852 1.00 85.50 108 ILE A CA 1
ATOM 904 C C . ILE A 1 108 ? -2.623 -15.451 11.218 1.00 85.50 108 ILE A C 1
ATOM 906 O O . ILE A 1 108 ? -3.035 -16.580 10.929 1.00 85.50 108 ILE A O 1
ATOM 910 N N . PRO A 1 109 ? -3.398 -14.556 11.865 1.00 82.81 109 PRO A N 1
ATOM 911 C CA . PRO A 1 109 ? -4.786 -14.833 12.221 1.00 82.81 109 PRO A CA 1
ATOM 912 C C . PRO A 1 109 ? -5.675 -14.948 10.976 1.00 82.81 109 PRO A C 1
ATOM 914 O O . PRO A 1 109 ? -5.584 -14.138 10.055 1.00 82.81 109 PRO A O 1
ATOM 917 N N . GLU A 1 110 ? -6.548 -15.954 10.966 1.00 75.56 110 GLU A N 1
ATOM 918 C CA . GLU A 1 110 ? -7.528 -16.206 9.912 1.00 75.56 110 GLU A CA 1
ATOM 919 C C . GLU A 1 110 ? -8.848 -15.515 10.265 1.00 75.56 110 GLU A C 1
ATOM 921 O O . GLU A 1 110 ? -9.458 -15.776 11.306 1.00 75.56 110 GLU A O 1
ATOM 926 N N . TRP A 1 111 ? -9.295 -14.627 9.382 1.00 64.62 111 TRP A N 1
ATOM 927 C CA . TRP A 1 111 ? -10.492 -13.815 9.599 1.00 64.62 111 TRP A CA 1
ATOM 928 C C . TRP A 1 111 ? -11.767 -14.564 9.208 1.00 64.62 111 TRP A C 1
ATOM 930 O O . TRP A 1 111 ? -12.854 -14.185 9.644 1.00 64.62 111 TRP A O 1
ATOM 940 N N . ASN A 1 112 ? -11.653 -15.636 8.414 1.00 62.44 112 ASN A N 1
ATOM 941 C CA . ASN A 1 112 ? -12.786 -16.449 7.995 1.00 62.44 112 ASN A CA 1
ATOM 942 C C . ASN A 1 112 ? -13.054 -17.614 8.976 1.00 62.44 112 ASN A C 1
ATOM 944 O O . ASN A 1 112 ? -12.341 -18.622 8.959 1.00 62.44 112 ASN A O 1
ATOM 948 N N . PRO A 1 113 ? -14.128 -17.560 9.790 1.00 54.91 113 PRO A N 1
ATOM 949 C CA . PRO A 1 113 ? -14.441 -18.607 10.760 1.00 54.91 113 PRO A CA 1
ATOM 950 C C . PRO A 1 113 ? -14.914 -19.933 10.131 1.00 54.91 113 PRO A C 1
ATOM 952 O O . PRO A 1 113 ? -15.133 -20.892 10.870 1.00 54.91 113 PRO A O 1
ATOM 955 N N . LEU A 1 114 ? -15.090 -20.021 8.806 1.00 53.84 114 LEU A N 1
ATOM 956 C CA . LEU A 1 114 ? -15.574 -21.225 8.113 1.00 53.84 114 LEU A CA 1
ATOM 957 C C . LEU A 1 114 ? -14.454 -22.146 7.596 1.00 53.84 114 LEU A C 1
ATOM 959 O O . LEU A 1 114 ? -14.746 -23.250 7.136 1.00 53.84 114 LEU A O 1
ATOM 963 N N . LEU A 1 115 ? -13.183 -21.738 7.685 1.00 56.72 115 LEU A N 1
ATOM 964 C CA . LEU A 1 115 ? -12.054 -22.598 7.319 1.00 56.72 115 LEU A CA 1
ATOM 965 C C . LEU A 1 115 ? -11.774 -23.615 8.441 1.00 56.72 115 LEU A C 1
ATOM 967 O O . LEU A 1 115 ? -11.317 -23.266 9.529 1.00 56.72 115 LEU A O 1
ATOM 971 N N . GLY A 1 116 ? -12.083 -24.888 8.187 1.00 55.62 116 GLY A N 1
ATOM 972 C CA . GLY A 1 116 ? -11.999 -25.967 9.182 1.00 55.62 116 GLY A CA 1
ATOM 973 C C . GLY A 1 116 ? -10.599 -26.543 9.431 1.00 55.62 116 GLY A C 1
ATOM 974 O O . GLY A 1 116 ? -10.440 -27.347 10.342 1.00 55.62 116 GLY A O 1
ATOM 975 N N . ASN A 1 117 ? -9.591 -26.158 8.645 1.00 62.31 117 ASN A N 1
ATOM 976 C CA . ASN A 1 117 ? -8.223 -26.694 8.709 1.00 62.31 117 ASN A CA 1
ATOM 977 C C . ASN A 1 117 ? -7.210 -25.761 9.404 1.00 62.31 117 ASN A C 1
ATOM 979 O O . ASN A 1 117 ? -6.010 -26.020 9.340 1.00 62.31 117 ASN A O 1
ATOM 983 N N . ALA A 1 118 ? -7.663 -24.683 10.051 1.00 64.56 118 ALA A N 1
ATOM 984 C CA . ALA A 1 118 ? -6.785 -23.725 10.721 1.00 64.56 118 ALA A CA 1
ATOM 985 C C . ALA A 1 118 ? -6.341 -24.211 12.113 1.00 64.56 118 ALA A C 1
ATOM 987 O O . ALA A 1 118 ? -7.141 -24.731 12.896 1.00 64.56 118 ALA A O 1
ATOM 988 N N . THR A 1 119 ? -5.064 -23.997 12.440 1.00 78.38 119 THR A N 1
ATOM 989 C CA . THR A 1 119 ? -4.515 -24.232 13.783 1.00 78.38 119 THR A CA 1
ATOM 990 C C . THR A 1 119 ? -5.038 -23.203 14.791 1.00 78.38 119 THR A C 1
ATOM 992 O O . THR A 1 119 ? -5.512 -22.131 14.414 1.00 78.38 119 THR A O 1
ATOM 995 N N . VAL A 1 120 ? -4.971 -23.523 16.085 1.00 87.00 120 VAL A N 1
ATOM 996 C CA . VAL A 1 120 ? -5.358 -22.601 17.166 1.00 87.00 120 VAL A CA 1
ATOM 997 C C . VAL A 1 120 ? -4.105 -21.926 17.722 1.00 87.00 120 VAL A C 1
ATOM 999 O O . VAL A 1 120 ? -3.157 -22.608 18.108 1.00 87.00 120 VAL A O 1
ATOM 1002 N N . CYS A 1 121 ? -4.115 -20.599 17.797 1.00 90.31 121 CYS A N 1
ATOM 1003 C CA . CYS A 1 121 ? -3.089 -19.794 18.460 1.00 90.31 121 CYS A CA 1
ATOM 1004 C C . CYS A 1 121 ? -3.711 -18.861 19.491 1.00 90.31 121 CYS A C 1
ATOM 1006 O O . CYS A 1 121 ? -4.931 -18.684 19.560 1.00 90.31 121 CYS A O 1
ATOM 1008 N N . ILE A 1 122 ? -2.837 -18.256 20.290 1.00 91.25 122 ILE A N 1
ATOM 1009 C CA . ILE A 1 122 ? -3.198 -17.208 21.234 1.00 91.25 122 ILE A CA 1
ATOM 1010 C C . ILE A 1 122 ? -2.632 -15.891 20.711 1.00 91.25 122 ILE A C 1
ATOM 1012 O O . ILE A 1 122 ? -1.488 -15.834 20.248 1.00 91.25 122 ILE A O 1
ATOM 1016 N N . CYS A 1 123 ? -3.451 -14.845 20.763 1.00 91.19 123 CYS A N 1
ATOM 1017 C CA . CYS A 1 123 ? -3.093 -13.497 20.338 1.00 91.19 123 CYS A CA 1
ATOM 1018 C C . CYS A 1 123 ? -3.323 -12.488 21.461 1.00 91.19 123 CYS A C 1
ATOM 1020 O O . CYS A 1 123 ? -4.155 -12.712 22.344 1.00 91.19 123 CYS A O 1
ATOM 1022 N N . PHE A 1 124 ? -2.632 -11.350 21.387 1.00 90.81 124 PHE A N 1
ATOM 1023 C CA . PHE A 1 124 ? -2.978 -10.177 22.189 1.00 90.81 124 PHE A CA 1
ATOM 1024 C C . PHE A 1 124 ? -4.102 -9.403 21.525 1.00 90.81 124 PHE A C 1
ATOM 1026 O O . PHE A 1 124 ? -3.948 -8.923 20.408 1.00 90.81 124 PHE A O 1
ATOM 1033 N N . GLU A 1 125 ? -5.214 -9.264 22.230 1.00 89.94 125 GLU A N 1
ATOM 1034 C CA . GLU A 1 125 ? -6.322 -8.408 21.842 1.00 89.94 125 GLU A CA 1
ATOM 1035 C C . GLU A 1 125 ? -6.235 -7.090 22.605 1.00 89.94 125 GLU A C 1
ATOM 1037 O O . GLU A 1 125 ? -6.208 -7.085 23.836 1.00 89.94 125 GLU A O 1
ATOM 1042 N N . ASP A 1 126 ? -6.233 -5.971 21.885 1.00 87.75 126 ASP A N 1
ATOM 1043 C CA . ASP A 1 126 ? -6.572 -4.683 22.486 1.00 87.75 126 ASP A CA 1
ATOM 1044 C C . ASP A 1 126 ? -8.085 -4.642 22.719 1.00 87.75 126 ASP A C 1
ATOM 1046 O O . ASP A 1 126 ? -8.866 -4.538 21.772 1.00 87.75 126 ASP A O 1
ATOM 1050 N N . ILE A 1 127 ? -8.499 -4.704 23.986 1.00 83.25 127 ILE A N 1
ATOM 1051 C CA . ILE A 1 127 ? -9.908 -4.786 24.401 1.00 83.25 127 ILE A CA 1
ATOM 1052 C C . ILE A 1 127 ? -10.730 -3.625 23.824 1.00 83.25 127 ILE A C 1
ATOM 1054 O O . ILE A 1 127 ? -11.911 -3.802 23.515 1.00 83.25 127 ILE A O 1
ATOM 1058 N N . ASN A 1 128 ? -10.104 -2.456 23.653 1.00 79.31 128 ASN A N 1
ATOM 1059 C CA . ASN A 1 128 ? -10.777 -1.245 23.197 1.00 79.31 128 ASN A CA 1
ATOM 1060 C C . ASN A 1 128 ? -10.951 -1.201 21.675 1.00 79.31 128 ASN A C 1
ATOM 1062 O O . ASN A 1 128 ? -11.919 -0.625 21.193 1.00 79.31 128 ASN A O 1
ATOM 1066 N N . SER A 1 129 ? -10.020 -1.772 20.904 1.00 75.31 129 SER A N 1
ATOM 1067 C CA . SER A 1 129 ? -10.059 -1.706 19.435 1.00 75.31 129 SER A CA 1
ATOM 1068 C C . SER A 1 129 ? -10.395 -3.025 18.742 1.00 75.31 129 SER A C 1
ATOM 1070 O O . SER A 1 129 ? -10.655 -3.015 17.542 1.00 75.31 129 SER A O 1
ATOM 1072 N N . GLY A 1 130 ? -10.376 -4.151 19.460 1.00 78.38 130 GLY A N 1
ATOM 1073 C CA . GLY A 1 130 ? -10.583 -5.492 18.906 1.00 78.38 130 GLY A CA 1
ATOM 1074 C C . GLY A 1 130 ? -9.441 -5.992 18.020 1.00 78.38 130 GLY A C 1
ATOM 1075 O O . GLY A 1 130 ? -9.532 -7.090 17.467 1.00 78.38 130 GLY A O 1
ATOM 1076 N N . ASN A 1 131 ? -8.371 -5.201 17.872 1.00 81.06 131 ASN A N 1
ATOM 1077 C CA . ASN A 1 131 ? -7.198 -5.574 17.093 1.00 81.06 131 ASN A CA 1
ATOM 1078 C C . ASN A 1 131 ? -6.448 -6.704 17.792 1.00 81.06 131 ASN A C 1
ATOM 1080 O O . ASN A 1 131 ? -6.162 -6.616 18.987 1.00 81.06 131 ASN A O 1
ATOM 1084 N N . ILE A 1 132 ? -6.099 -7.730 17.019 1.00 86.88 132 ILE A N 1
ATOM 1085 C CA . ILE A 1 132 ? -5.407 -8.922 17.500 1.00 86.88 132 ILE A CA 1
ATOM 1086 C C . ILE A 1 132 ? -4.000 -9.013 16.910 1.00 86.88 132 ILE A C 1
ATOM 1088 O O . ILE A 1 132 ? -3.822 -9.336 15.738 1.00 86.88 132 ILE A O 1
ATOM 1092 N N . TRP A 1 133 ? -2.989 -8.697 17.717 1.00 84.25 133 TRP A N 1
ATOM 1093 C CA . TRP A 1 133 ? -1.576 -8.802 17.350 1.00 84.25 133 TRP A CA 1
ATOM 1094 C C . TRP A 1 133 ? -0.670 -8.630 18.579 1.00 84.25 133 TRP A C 1
ATOM 1096 O O . TRP A 1 133 ? -0.934 -7.738 19.385 1.00 84.25 133 TRP A O 1
ATOM 1106 N N . PRO A 1 134 ? 0.456 -9.359 18.702 1.00 89.38 134 PRO A N 1
ATOM 1107 C CA . PRO A 1 134 ? 0.916 -10.481 17.881 1.00 89.38 134 PRO A CA 1
ATOM 1108 C C . PRO A 1 134 ? 0.216 -11.800 18.242 1.00 89.38 134 PRO A C 1
ATOM 1110 O O . PRO A 1 134 ? -0.377 -11.925 19.313 1.00 89.38 134 PRO A O 1
ATOM 1113 N N . CYS A 1 135 ? 0.314 -12.786 17.350 1.00 90.62 135 CYS A N 1
ATOM 1114 C CA . CYS A 1 135 ? -0.251 -14.127 17.506 1.00 90.62 135 CYS A CA 1
ATOM 1115 C C . CYS A 1 135 ? 0.848 -15.194 17.475 1.00 90.62 135 CYS A C 1
ATOM 1117 O O . CYS A 1 135 ? 1.725 -15.135 16.613 1.00 90.62 135 CYS A O 1
ATOM 1119 N N . TYR A 1 136 ? 0.768 -16.190 18.361 1.00 90.81 136 TYR A N 1
ATOM 1120 C CA . TYR A 1 136 ? 1.731 -17.297 18.424 1.00 90.81 136 TYR A CA 1
ATOM 1121 C C . TYR A 1 136 ? 1.066 -18.637 18.768 1.00 90.81 136 TYR A C 1
ATOM 1123 O O . TYR A 1 136 ? 0.032 -18.636 19.449 1.00 90.81 136 TYR A O 1
ATOM 1131 N N . PRO A 1 137 ? 1.654 -19.779 18.361 1.00 89.56 137 PRO A N 1
ATOM 1132 C CA . PRO A 1 137 ? 1.093 -21.107 18.613 1.00 89.56 137 PRO A CA 1
ATOM 1133 C C . PRO A 1 137 ? 0.819 -21.337 20.101 1.00 89.56 137 PRO A C 1
ATOM 1135 O O . PRO A 1 137 ? 1.596 -20.906 20.940 1.00 89.56 137 PRO A O 1
ATOM 1138 N N . THR A 1 138 ? -0.238 -22.064 20.466 1.00 88.31 138 THR A N 1
ATOM 1139 C CA . THR A 1 138 ? -0.579 -22.318 21.886 1.00 88.31 138 THR A CA 1
ATOM 1140 C C . THR A 1 138 ? 0.571 -22.926 22.698 1.00 88.31 138 THR A C 1
ATOM 1142 O O . THR A 1 138 ? 0.701 -22.628 23.880 1.00 88.31 138 THR A O 1
ATOM 1145 N N . VAL A 1 139 ? 1.437 -23.724 22.063 1.00 86.81 139 VAL A N 1
ATOM 1146 C CA . VAL A 1 139 ? 2.593 -24.385 22.695 1.00 86.81 139 VAL A CA 1
ATOM 1147 C C . VAL A 1 139 ? 3.675 -23.423 23.183 1.00 86.81 139 VAL A C 1
ATOM 1149 O O . VAL A 1 139 ? 4.516 -23.818 23.985 1.00 86.81 139 VAL A O 1
ATOM 1152 N N . THR A 1 140 ? 3.685 -22.178 22.704 1.00 87.75 140 THR A N 1
ATOM 1153 C CA . THR A 1 140 ? 4.700 -21.194 23.094 1.00 87.75 140 THR A CA 1
ATOM 1154 C C . THR A 1 140 ? 4.331 -20.389 24.337 1.00 87.75 140 THR A C 1
ATOM 1156 O O . THR A 1 140 ? 5.153 -19.628 24.856 1.00 87.75 140 THR A O 1
ATOM 1159 N N . TRP A 1 141 ? 3.117 -20.587 24.843 1.00 89.69 141 TRP A N 1
ATOM 1160 C CA . TRP A 1 141 ? 2.587 -19.870 25.988 1.00 89.69 141 TRP A CA 1
ATOM 1161 C C . TRP A 1 141 ? 2.726 -20.695 27.257 1.00 89.69 141 TRP A C 1
ATOM 1163 O O . TRP A 1 141 ? 2.430 -21.887 27.288 1.00 89.69 141 TRP A O 1
ATOM 1173 N N . THR A 1 142 ? 3.150 -20.035 28.327 1.00 89.94 142 THR A N 1
ATOM 1174 C CA . THR A 1 142 ? 3.306 -20.646 29.647 1.00 89.94 142 THR A CA 1
ATOM 1175 C C . THR A 1 142 ? 2.649 -19.771 30.699 1.00 89.94 142 THR A C 1
ATOM 1177 O O . THR A 1 142 ? 2.783 -18.547 30.685 1.00 89.94 142 THR A O 1
ATOM 1180 N N . GLU A 1 143 ? 1.908 -20.393 31.610 1.00 90.25 143 GLU A N 1
ATOM 1181 C CA . GLU A 1 143 ? 1.333 -19.686 32.749 1.00 90.25 143 GLU A CA 1
ATOM 1182 C C . GLU A 1 143 ? 2.420 -19.429 33.795 1.00 90.25 143 GLU A C 1
ATOM 1184 O O . GLU A 1 143 ? 3.080 -20.359 34.263 1.00 90.25 143 GLU A O 1
ATOM 1189 N N . LYS A 1 144 ? 2.607 -18.159 34.161 1.00 88.75 144 LYS A N 1
ATOM 1190 C CA . LYS A 1 144 ? 3.591 -17.719 35.160 1.00 88.75 144 LYS A CA 1
ATOM 1191 C C . LYS A 1 144 ? 2.967 -16.705 36.117 1.00 88.75 144 LYS A C 1
ATOM 1193 O O . LYS A 1 144 ? 1.896 -16.154 35.861 1.00 88.75 144 LYS A O 1
ATOM 1198 N N . GLN A 1 145 ? 3.643 -16.445 37.232 1.00 87.00 145 GLN A N 1
ATOM 1199 C CA . GLN A 1 145 ? 3.248 -15.409 38.184 1.00 87.00 145 GLN A CA 1
ATOM 1200 C C . GLN A 1 145 ? 4.101 -14.152 37.964 1.00 87.00 145 GLN A C 1
ATOM 1202 O O . GLN A 1 145 ? 5.315 -14.210 38.145 1.00 87.00 145 GLN A O 1
ATOM 1207 N N . CYS A 1 146 ? 3.480 -13.028 37.584 1.00 85.19 146 CYS A N 1
ATOM 1208 C CA . CYS A 1 146 ? 4.176 -11.743 37.419 1.00 85.19 146 CYS A CA 1
ATOM 1209 C C . CYS A 1 146 ? 3.882 -10.786 38.574 1.00 85.19 146 CYS A C 1
ATOM 1211 O O . CYS A 1 146 ? 2.792 -10.806 39.150 1.00 85.19 146 CYS A O 1
ATOM 1213 N N . PHE A 1 147 ? 4.824 -9.885 38.854 1.00 79.56 147 PHE A N 1
ATOM 1214 C CA . PHE A 1 147 ? 4.708 -8.900 39.935 1.00 79.56 147 PHE A CA 1
ATOM 1215 C C . PHE A 1 147 ? 4.650 -7.455 39.421 1.00 79.56 147 PHE A C 1
ATOM 1217 O O . PHE A 1 147 ? 3.854 -6.671 39.936 1.00 79.56 147 PHE A O 1
ATOM 1224 N N . ASP A 1 148 ? 5.406 -7.133 38.366 1.00 76.62 148 ASP A N 1
ATOM 1225 C CA . ASP A 1 148 ? 5.491 -5.788 37.785 1.00 76.62 148 ASP A CA 1
ATOM 1226 C C . ASP A 1 148 ? 4.812 -5.738 36.410 1.00 76.62 148 ASP A C 1
ATOM 1228 O O . ASP A 1 148 ? 5.413 -6.013 35.371 1.00 76.62 148 ASP A O 1
ATOM 1232 N N . CYS A 1 149 ? 3.524 -5.399 36.408 1.00 81.75 149 CYS A N 1
ATOM 1233 C CA . CYS A 1 149 ? 2.728 -5.256 35.193 1.00 81.75 149 CYS A CA 1
ATOM 1234 C C . CYS A 1 149 ? 2.398 -3.785 34.922 1.00 81.75 149 CYS A C 1
ATOM 1236 O O . CYS A 1 149 ? 2.097 -3.015 35.835 1.00 81.75 149 CYS A O 1
ATOM 1238 N N . SER A 1 150 ? 2.421 -3.402 33.648 1.00 83.12 150 SER A N 1
ATOM 1239 C CA . SER A 1 150 ? 2.032 -2.071 33.185 1.00 83.12 150 SER A CA 1
ATOM 1240 C C . SER A 1 150 ? 0.521 -1.843 33.316 1.00 83.12 150 SER A C 1
ATOM 1242 O O . SER A 1 150 ? -0.267 -2.787 33.412 1.00 83.12 150 SER A O 1
ATOM 1244 N N . LEU A 1 151 ? 0.096 -0.578 33.221 1.00 81.69 151 LEU A N 1
ATOM 1245 C CA . LEU A 1 151 ? -1.319 -0.186 33.137 1.00 81.69 151 LEU A CA 1
ATOM 1246 C C . LEU A 1 151 ? -2.042 -0.868 31.962 1.00 81.69 151 LEU A C 1
ATOM 1248 O O . LEU A 1 151 ? -3.235 -1.149 32.047 1.00 81.69 151 LEU A O 1
ATOM 1252 N N . SER A 1 152 ? -1.309 -1.216 30.899 1.00 82.94 152 SER A N 1
ATOM 1253 C CA . SER A 1 152 ? -1.837 -1.958 29.752 1.00 82.94 152 SER A CA 1
ATOM 1254 C C . SER A 1 152 ? -2.046 -3.454 29.980 1.00 82.94 152 SER A C 1
ATOM 1256 O O . SER A 1 152 ? -2.407 -4.160 29.040 1.00 82.94 152 SER A O 1
ATOM 1258 N N . LYS A 1 153 ? -1.851 -3.940 31.214 1.00 86.38 153 LYS A N 1
ATOM 1259 C CA . LYS A 1 153 ? -1.937 -5.357 31.607 1.00 86.38 153 LYS A CA 1
ATOM 1260 C C . LYS A 1 153 ? -0.903 -6.267 30.939 1.00 86.38 153 LYS A C 1
ATOM 1262 O O . LYS A 1 153 ? -1.084 -7.481 30.900 1.00 86.38 153 LYS A O 1
ATOM 1267 N N . THR A 1 154 ? 0.191 -5.696 30.446 1.00 86.94 154 THR A N 1
ATOM 1268 C CA . THR A 1 154 ? 1.365 -6.438 29.971 1.00 86.94 154 THR A CA 1
ATOM 1269 C C . THR A 1 154 ? 2.455 -6.429 31.033 1.00 86.94 154 THR A C 1
ATOM 1271 O O . THR A 1 154 ? 2.619 -5.428 31.731 1.00 86.94 154 THR A O 1
ATOM 1274 N N . CYS A 1 155 ? 3.212 -7.511 31.141 1.00 84.81 155 CYS A N 1
ATOM 1275 C CA . CYS A 1 155 ? 4.299 -7.667 32.105 1.00 84.81 155 CYS A CA 1
ATOM 1276 C C . CYS A 1 155 ? 5.527 -8.246 31.389 1.00 84.81 155 CYS A C 1
ATOM 1278 O O . CYS A 1 155 ? 5.385 -8.911 30.359 1.00 84.81 155 CYS A O 1
ATOM 1280 N N . ASP A 1 156 ? 6.716 -8.002 31.927 1.00 81.06 156 ASP A N 1
ATOM 1281 C CA . ASP A 1 156 ? 7.942 -8.639 31.440 1.00 81.06 156 ASP A CA 1
ATOM 1282 C C . ASP A 1 156 ? 8.018 -10.101 31.908 1.00 81.06 156 ASP A C 1
ATOM 1284 O O . ASP A 1 156 ? 7.503 -10.447 32.976 1.00 81.06 156 ASP A O 1
ATOM 1288 N N . ASP A 1 157 ? 8.665 -10.962 31.114 1.00 78.69 157 ASP A N 1
ATOM 1289 C CA . ASP A 1 157 ? 8.881 -12.359 31.503 1.00 78.69 157 ASP A CA 1
ATOM 1290 C C . ASP A 1 157 ? 9.802 -12.454 32.740 1.00 78.69 157 ASP A C 1
ATOM 1292 O O . ASP A 1 157 ? 10.932 -11.951 32.694 1.00 78.69 157 ASP A O 1
ATOM 1296 N N . PRO A 1 158 ? 9.358 -13.101 33.837 1.00 72.12 158 PRO A N 1
ATOM 1297 C CA . PRO A 1 158 ? 10.141 -13.229 35.066 1.00 72.12 158 PRO A CA 1
ATOM 1298 C C . PRO A 1 158 ? 11.451 -14.016 34.900 1.00 72.12 158 PRO A C 1
ATOM 1300 O O . PRO A 1 158 ? 12.366 -13.822 35.697 1.00 72.12 158 PRO A O 1
ATOM 1303 N N . ASP A 1 159 ? 11.578 -14.862 33.872 1.00 70.69 159 ASP A N 1
ATOM 1304 C CA . ASP A 1 159 ? 12.799 -15.640 33.611 1.00 70.69 159 ASP A CA 1
ATOM 1305 C C . ASP A 1 159 ? 13.853 -14.846 32.815 1.00 70.69 159 ASP A C 1
ATOM 1307 O O . ASP A 1 159 ? 14.954 -15.336 32.540 1.00 70.69 159 ASP A O 1
ATOM 1311 N N . ARG A 1 160 ? 13.550 -13.598 32.432 1.00 68.44 160 ARG A N 1
ATOM 1312 C CA . ARG A 1 160 ? 14.487 -12.738 31.710 1.00 68.44 160 ARG A CA 1
ATOM 1313 C C . ARG A 1 160 ? 15.620 -12.296 32.639 1.00 68.44 160 ARG A C 1
ATOM 1315 O O . ARG A 1 160 ? 15.402 -11.643 33.657 1.00 68.44 160 ARG A O 1
ATOM 1322 N N . SER A 1 161 ? 16.861 -12.553 32.219 1.00 56.12 161 SER A N 1
ATOM 1323 C CA . SER A 1 161 ? 18.121 -12.325 32.957 1.00 56.12 161 SER A CA 1
ATOM 1324 C C . SER A 1 161 ? 18.422 -10.872 33.377 1.00 56.12 161 SER A C 1
ATOM 1326 O O . SER A 1 161 ? 19.505 -10.588 33.884 1.00 56.12 161 SER A O 1
ATOM 1328 N N . SER A 1 162 ? 17.500 -9.937 33.144 1.00 52.47 162 SER A N 1
ATOM 1329 C CA . SER A 1 162 ? 17.619 -8.508 33.453 1.00 52.47 162 SER A CA 1
ATOM 1330 C C . SER A 1 162 ? 16.712 -8.063 34.605 1.00 52.47 162 SER A C 1
ATOM 1332 O O . SER A 1 162 ? 16.613 -6.864 34.849 1.00 52.47 162 SER A O 1
ATOM 1334 N N . PHE A 1 163 ? 16.058 -8.983 35.324 1.00 50.97 163 PHE A N 1
ATOM 1335 C CA . PHE A 1 163 ? 15.347 -8.631 36.552 1.00 50.97 163 PHE A CA 1
ATOM 1336 C C . PHE A 1 163 ? 16.320 -8.558 37.732 1.00 50.97 163 PHE A C 1
ATOM 1338 O O . PHE A 1 163 ? 16.660 -9.542 38.388 1.00 50.97 163 PHE A O 1
ATOM 1345 N N . THR A 1 164 ? 16.776 -7.340 38.023 1.00 46.28 164 THR A N 1
ATOM 1346 C CA . THR A 1 164 ? 17.209 -6.981 39.373 1.00 46.28 164 THR A CA 1
ATOM 1347 C C . THR A 1 164 ? 16.093 -7.339 40.350 1.00 46.28 164 THR A C 1
ATOM 1349 O O . THR A 1 164 ? 14.981 -6.833 40.221 1.00 46.28 164 THR A O 1
ATOM 1352 N N . ASN A 1 165 ? 16.413 -8.184 41.332 1.00 48.66 165 ASN A N 1
ATOM 1353 C CA . ASN A 1 165 ? 15.606 -8.521 42.507 1.00 48.66 165 ASN A CA 1
ATOM 1354 C C . ASN A 1 165 ? 15.267 -7.272 43.342 1.00 48.66 165 ASN A C 1
ATOM 1356 O O . ASN A 1 165 ? 15.781 -7.094 44.445 1.00 48.66 165 ASN A O 1
ATOM 1360 N N . LEU A 1 166 ? 14.448 -6.363 42.816 1.00 51.88 166 LEU A N 1
ATOM 1361 C CA . LEU A 1 166 ? 14.143 -5.105 43.479 1.00 51.88 166 LEU A CA 1
ATOM 1362 C C . LEU A 1 166 ? 12.680 -4.702 43.297 1.00 51.88 166 LEU A C 1
ATOM 1364 O O . LEU A 1 166 ? 12.391 -3.621 42.798 1.00 51.88 166 LEU A O 1
ATOM 1368 N N . ARG A 1 167 ? 11.777 -5.567 43.773 1.00 50.62 167 ARG A N 1
ATOM 1369 C CA . ARG A 1 167 ? 10.636 -5.248 44.658 1.00 50.62 167 ARG A CA 1
ATOM 1370 C C . ARG A 1 167 ? 9.653 -6.417 44.651 1.00 50.62 167 ARG A C 1
ATOM 1372 O O . ARG A 1 167 ? 8.941 -6.663 43.692 1.00 50.62 167 ARG A O 1
ATOM 1379 N N . SER A 1 168 ? 9.587 -7.113 45.781 1.00 48.91 168 SER A N 1
ATOM 1380 C CA . SER A 1 168 ? 8.480 -8.003 46.128 1.00 48.91 168 SER A CA 1
ATOM 1381 C C . SER A 1 168 ? 7.213 -7.153 46.302 1.00 48.91 168 SER A C 1
ATOM 1383 O O . SER A 1 168 ? 6.899 -6.714 47.411 1.00 48.91 168 SER A O 1
ATOM 1385 N N . SER A 1 169 ? 6.500 -6.873 45.210 1.00 50.38 169 SER A N 1
ATOM 1386 C CA . SER A 1 169 ? 5.103 -6.446 45.294 1.00 50.38 169 SER A CA 1
ATOM 1387 C C . SER A 1 169 ? 4.280 -7.624 45.820 1.00 50.38 169 SER A C 1
ATOM 1389 O O . SER A 1 169 ? 4.387 -8.741 45.321 1.00 50.38 169 SER A O 1
ATOM 1391 N N . THR A 1 170 ? 3.475 -7.397 46.855 1.00 55.50 170 THR A N 1
ATOM 1392 C CA . THR A 1 170 ? 2.734 -8.440 47.585 1.00 55.50 170 THR A CA 1
ATOM 1393 C C . THR A 1 170 ? 1.545 -9.026 46.815 1.00 55.50 170 THR A C 1
ATOM 1395 O O . THR A 1 170 ? 0.911 -9.956 47.307 1.00 55.50 170 THR A O 1
ATOM 1398 N N . ASN A 1 171 ? 1.262 -8.542 45.600 1.00 65.56 171 ASN A N 1
ATOM 1399 C CA . ASN A 1 171 ? 0.155 -9.004 44.763 1.00 65.56 171 ASN A CA 1
ATOM 1400 C C . ASN A 1 171 ? 0.671 -9.525 43.414 1.00 65.56 171 ASN A C 1
ATOM 1402 O O . ASN A 1 171 ? 0.709 -8.797 42.421 1.00 65.56 171 ASN A O 1
ATOM 1406 N N . GLY A 1 172 ? 1.066 -10.799 43.383 1.00 72.94 172 GLY A N 1
ATOM 1407 C CA . GLY A 1 172 ? 1.403 -11.491 42.141 1.00 72.94 172 GLY A CA 1
ATOM 1408 C C . GLY A 1 172 ? 0.151 -11.771 41.305 1.00 72.94 172 GLY A C 1
ATOM 1409 O O . GLY A 1 172 ? -0.826 -12.327 41.810 1.00 72.94 172 GLY A O 1
ATOM 1410 N N . HIS A 1 173 ? 0.186 -11.411 40.027 1.00 82.88 173 HIS A N 1
ATOM 1411 C CA . HIS A 1 173 ? -0.876 -11.679 39.064 1.00 82.88 173 HIS A CA 1
ATOM 1412 C C . HIS A 1 173 ? -0.579 -12.979 38.315 1.00 82.88 173 HIS A C 1
ATOM 1414 O O . HIS A 1 173 ? 0.574 -13.270 37.996 1.00 82.88 173 HIS A O 1
ATOM 1420 N N . LYS A 1 174 ? -1.622 -13.758 38.010 1.00 89.38 174 LYS A N 1
ATOM 1421 C CA . LYS A 1 174 ? -1.499 -14.857 37.047 1.00 89.38 174 LYS A CA 1
ATOM 1422 C C . LYS A 1 174 ? -1.355 -14.249 35.657 1.00 89.38 174 LYS A C 1
ATOM 1424 O O . LYS A 1 174 ? -2.185 -13.433 35.261 1.00 89.38 174 LYS A O 1
ATOM 1429 N N . CYS A 1 175 ? -0.319 -14.638 34.934 1.00 89.81 175 CYS A N 1
ATOM 1430 C CA . CYS A 1 175 ? -0.035 -14.155 33.595 1.00 89.81 175 CYS A CA 1
ATOM 1431 C C . CYS A 1 175 ? 0.131 -15.310 32.626 1.00 89.81 175 CYS A C 1
ATOM 1433 O O . CYS A 1 175 ? 0.577 -16.393 33.003 1.00 89.81 175 CYS A O 1
ATOM 1435 N N . LEU A 1 176 ? -0.126 -15.022 31.359 1.00 91.25 176 LEU A N 1
ATOM 1436 C CA . LEU A 1 176 ? 0.249 -15.873 30.250 1.00 91.25 176 LEU A CA 1
ATOM 1437 C C . LEU A 1 176 ? 1.460 -15.256 29.543 1.00 91.25 176 LEU A C 1
ATOM 1439 O O . LEU A 1 176 ? 1.379 -14.139 29.030 1.00 91.25 176 LEU A O 1
ATOM 1443 N N . CYS A 1 177 ? 2.583 -15.966 29.559 1.00 90.19 177 CYS A N 1
ATOM 1444 C CA . CYS A 1 177 ? 3.876 -15.505 29.066 1.00 90.19 177 CYS A CA 1
ATOM 1445 C C . CYS A 1 177 ? 4.275 -16.226 27.784 1.00 90.19 177 CYS A C 1
ATOM 1447 O O . CYS A 1 177 ? 4.248 -17.457 27.726 1.00 90.19 177 CYS A O 1
ATOM 1449 N N . GLN A 1 178 ? 4.682 -15.450 26.781 1.00 88.81 178 GLN A N 1
ATOM 1450 C CA . GLN A 1 178 ? 5.179 -15.953 25.508 1.00 88.81 178 GLN A CA 1
ATOM 1451 C C . GLN A 1 178 ? 6.705 -16.028 25.507 1.00 88.81 178 GLN A C 1
ATOM 1453 O O . GLN A 1 178 ? 7.364 -14.988 25.563 1.00 88.81 178 GLN A O 1
ATOM 1458 N N . PHE A 1 179 ? 7.270 -17.231 25.352 1.00 83.56 179 PHE A N 1
ATOM 1459 C CA . PHE A 1 179 ? 8.723 -17.420 25.487 1.00 83.56 179 PHE A CA 1
ATOM 1460 C C . PHE A 1 179 ? 9.538 -16.804 24.336 1.00 83.56 179 PHE A C 1
ATOM 1462 O O . PHE A 1 179 ? 10.684 -16.416 24.531 1.00 83.56 179 PHE A O 1
ATOM 1469 N N . VAL A 1 180 ? 8.969 -16.696 23.127 1.00 81.12 180 VAL A N 1
ATOM 1470 C CA . VAL A 1 180 ? 9.692 -16.166 21.952 1.00 81.12 180 VAL A CA 1
ATOM 1471 C C . VAL A 1 180 ? 9.898 -14.654 22.068 1.00 81.12 180 VAL A C 1
ATOM 1473 O O . VAL A 1 180 ? 10.989 -14.146 21.825 1.00 81.12 180 VAL A O 1
ATOM 1476 N N . SER A 1 181 ? 8.855 -13.922 22.471 1.00 79.81 181 SER A N 1
ATOM 1477 C CA . SER A 1 181 ? 8.911 -12.464 22.620 1.00 79.81 181 SER A CA 1
ATOM 1478 C C . SER A 1 181 ? 9.255 -11.994 24.033 1.00 79.81 181 SER A C 1
ATOM 1480 O O . SER A 1 181 ? 9.425 -10.794 24.225 1.00 79.81 181 SER A O 1
ATOM 1482 N N . ASN A 1 182 ? 9.333 -12.901 25.015 1.00 82.94 182 ASN A N 1
ATOM 1483 C CA . ASN A 1 182 ? 9.519 -12.601 26.442 1.00 82.94 182 ASN A CA 1
ATOM 1484 C C . ASN A 1 182 ? 8.519 -11.566 26.988 1.00 82.94 182 ASN A C 1
ATOM 1486 O O . ASN A 1 182 ? 8.863 -10.739 27.832 1.00 82.94 182 ASN A O 1
ATOM 1490 N N . ASN A 1 183 ? 7.285 -11.609 26.480 1.00 86.56 183 ASN A N 1
ATOM 1491 C CA . ASN A 1 183 ? 6.214 -10.692 26.862 1.00 86.56 183 ASN A CA 1
ATOM 1492 C C . ASN A 1 183 ? 5.078 -11.488 27.496 1.00 86.56 183 ASN A C 1
ATOM 1494 O O . ASN A 1 183 ? 4.662 -12.518 26.958 1.00 86.56 183 ASN A O 1
ATOM 1498 N N . CYS A 1 184 ? 4.546 -10.977 28.599 1.00 89.44 184 CYS A N 1
ATOM 1499 C CA . CYS A 1 184 ? 3.431 -11.570 29.317 1.00 89.44 184 CYS A CA 1
ATOM 1500 C C . CYS A 1 184 ? 2.208 -10.658 29.296 1.00 89.44 184 CYS A C 1
ATOM 1502 O O . CYS A 1 184 ? 2.321 -9.433 29.242 1.00 89.44 184 CYS A O 1
ATOM 1504 N N . VAL A 1 185 ? 1.029 -11.259 29.402 1.00 91.44 185 VAL A N 1
ATOM 1505 C CA . VAL A 1 185 ? -0.244 -10.557 29.590 1.00 91.44 185 VAL A CA 1
ATOM 1506 C C . VAL A 1 185 ? -0.950 -11.110 30.821 1.00 91.44 185 VAL A C 1
ATOM 1508 O O . VAL A 1 185 ? -0.902 -12.313 31.079 1.00 91.44 185 VAL A O 1
ATOM 1511 N N . ILE A 1 186 ? -1.590 -10.243 31.604 1.00 89.31 186 ILE A N 1
ATOM 1512 C CA . ILE A 1 186 ? -2.363 -10.671 32.773 1.00 89.31 186 ILE A CA 1
ATOM 1513 C C . ILE A 1 186 ? -3.523 -11.551 32.302 1.00 89.31 186 ILE A C 1
ATOM 1515 O O . ILE A 1 186 ? -4.306 -11.161 31.432 1.00 89.31 186 ILE A O 1
ATOM 1519 N N . MET A 1 187 ? -3.649 -12.728 32.909 1.00 87.06 187 MET A N 1
ATOM 1520 C CA . MET A 1 187 ? -4.772 -13.620 32.661 1.00 87.06 187 MET A CA 1
ATOM 1521 C C . MET A 1 187 ? -6.067 -12.998 33.198 1.00 87.06 187 MET A C 1
ATOM 1523 O O . MET A 1 187 ? -6.085 -12.486 34.326 1.00 87.06 187 MET A O 1
ATOM 1527 N N . PRO A 1 188 ? -7.165 -13.037 32.425 1.00 84.06 188 PRO A N 1
ATOM 1528 C CA . PRO A 1 188 ? -8.473 -12.660 32.936 1.00 84.06 188 PRO A CA 1
ATOM 1529 C C . PRO A 1 188 ? -8.878 -13.555 34.120 1.00 84.06 188 PRO A C 1
ATOM 1531 O O . PRO A 1 188 ? -8.328 -14.632 34.337 1.00 84.06 188 PRO A O 1
ATOM 1534 N N . LYS A 1 189 ? -9.829 -13.073 34.933 1.00 78.06 189 LYS A N 1
ATOM 1535 C CA . LYS A 1 189 ? -10.378 -13.858 36.056 1.00 78.06 189 LYS A CA 1
ATOM 1536 C C . LYS A 1 189 ? -11.204 -15.057 35.574 1.00 78.06 189 LYS A C 1
ATOM 1538 O O . LYS A 1 189 ? -11.300 -16.039 36.302 1.00 78.06 189 LYS A O 1
ATOM 1543 N N . ASP A 1 190 ? -11.770 -14.937 34.378 1.00 79.12 190 ASP A N 1
ATOM 1544 C CA . ASP A 1 190 ? -12.490 -15.982 33.653 1.00 79.12 190 ASP A CA 1
ATOM 1545 C C . ASP A 1 190 ? -11.551 -16.676 32.649 1.00 79.12 190 ASP A C 1
ATOM 1547 O O . ASP A 1 190 ? -10.461 -16.172 32.367 1.00 79.12 190 ASP A O 1
ATOM 1551 N N . ASP A 1 191 ? -11.975 -17.806 32.078 1.00 84.44 191 ASP A N 1
ATOM 1552 C CA . ASP A 1 191 ? -11.201 -18.522 31.055 1.00 84.44 191 ASP A CA 1
ATOM 1553 C C . ASP A 1 191 ? -10.908 -17.653 29.814 1.00 84.44 191 ASP A C 1
ATOM 1555 O O . ASP A 1 191 ? -11.657 -16.734 29.465 1.00 84.44 191 ASP A O 1
ATOM 1559 N N . ILE A 1 192 ? -9.815 -17.973 29.106 1.00 87.50 192 ILE A N 1
ATOM 1560 C CA . ILE A 1 192 ? -9.428 -17.292 27.861 1.00 87.50 192 ILE A CA 1
ATOM 1561 C C . ILE A 1 192 ? -10.569 -17.414 26.844 1.00 87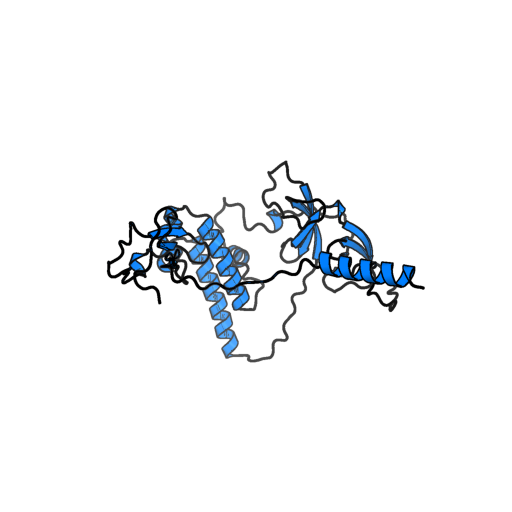.50 192 ILE A C 1
ATOM 1563 O O . ILE A 1 192 ? -10.947 -18.507 26.415 1.00 87.50 192 ILE A O 1
ATOM 1567 N N . ARG A 1 193 ? -11.107 -16.266 26.426 1.00 88.81 193 ARG A N 1
ATOM 1568 C CA . ARG A 1 193 ? -12.206 -16.212 25.461 1.00 88.81 193 ARG A CA 1
ATOM 1569 C C . ARG A 1 193 ? -11.722 -16.484 24.038 1.00 88.81 193 ARG A C 1
ATOM 1571 O O . ARG A 1 193 ? -10.605 -16.138 23.655 1.00 88.81 193 ARG A O 1
ATOM 1578 N N . TRP A 1 194 ? -12.614 -17.038 23.223 1.00 84.88 194 TRP A N 1
ATOM 1579 C CA . TRP A 1 194 ? -12.437 -17.050 21.773 1.00 84.88 194 TRP A CA 1
ATOM 1580 C C . TRP A 1 194 ? -12.656 -15.651 21.212 1.00 84.88 194 TRP A C 1
ATOM 1582 O O . TRP A 1 194 ? -13.660 -15.004 21.530 1.00 84.88 194 TRP A O 1
ATOM 1592 N N . TRP A 1 195 ? -11.740 -15.205 20.357 1.00 85.75 195 TRP A N 1
ATOM 1593 C CA . TRP A 1 195 ? -11.909 -13.962 19.623 1.00 85.75 195 TRP A CA 1
ATOM 1594 C C . TRP A 1 195 ? -13.103 -14.090 18.681 1.00 85.75 195 TRP A C 1
ATOM 1596 O O . TRP A 1 195 ? -13.205 -15.028 17.886 1.00 85.75 195 TRP A O 1
ATOM 1606 N N . LYS A 1 196 ? -14.041 -13.153 18.804 1.00 77.81 196 LYS A N 1
ATOM 1607 C CA . LYS A 1 196 ? -15.237 -13.100 17.969 1.00 77.81 196 LYS A CA 1
ATOM 1608 C C . LYS A 1 196 ? -15.077 -11.941 16.995 1.00 77.81 196 LYS A C 1
ATOM 1610 O O . LYS A 1 196 ? -15.345 -10.811 17.407 1.00 77.81 196 LYS A O 1
ATOM 1615 N N . PRO A 1 197 ? -14.715 -12.198 15.723 1.00 67.50 197 PRO A N 1
ATOM 1616 C CA . PRO A 1 197 ? -14.601 -11.138 14.732 1.00 67.50 197 PRO A CA 1
ATOM 1617 C C . PRO A 1 197 ? -15.897 -10.340 14.659 1.00 67.50 197 PRO A C 1
ATOM 1619 O O . PRO A 1 197 ? -15.835 -9.131 14.665 1.00 67.50 197 PRO A O 1
ATOM 1622 N N . ASN A 1 198 ? -17.071 -10.975 14.747 1.00 62.56 198 ASN A N 1
ATOM 1623 C CA . ASN A 1 198 ? -18.381 -10.312 14.651 1.00 62.56 198 ASN A CA 1
ATOM 1624 C C . ASN A 1 198 ? -18.670 -9.240 15.717 1.00 62.56 198 ASN A C 1
ATOM 1626 O O . ASN A 1 198 ? -19.565 -8.430 15.507 1.00 62.56 198 ASN A O 1
ATOM 1630 N N . ASN A 1 199 ? -17.952 -9.228 16.845 1.00 64.06 199 ASN A N 1
ATOM 1631 C CA . ASN A 1 199 ? -18.090 -8.155 17.836 1.00 64.06 199 ASN A CA 1
ATOM 1632 C C . ASN A 1 199 ? -17.387 -6.861 17.392 1.00 64.06 199 ASN A C 1
ATOM 1634 O O . ASN A 1 199 ? -17.697 -5.795 17.912 1.00 64.06 199 ASN A O 1
ATOM 1638 N N . TYR A 1 200 ? -16.447 -6.972 16.451 1.00 55.62 200 TYR A N 1
ATOM 1639 C CA . TYR A 1 200 ? -15.603 -5.890 15.935 1.00 55.62 200 TYR A CA 1
ATOM 1640 C C . TYR A 1 200 ? -15.659 -5.780 14.399 1.00 55.62 200 TYR A C 1
ATOM 1642 O O . TYR A 1 200 ? -15.099 -4.857 13.810 1.00 55.62 200 TYR A O 1
ATOM 1650 N N . ALA A 1 201 ? -16.324 -6.728 13.734 1.00 44.53 201 ALA A N 1
ATOM 1651 C CA . ALA A 1 201 ? -16.538 -6.759 12.305 1.00 44.53 201 ALA A CA 1
ATOM 1652 C C . ALA A 1 201 ? -17.560 -5.683 11.987 1.00 44.53 201 ALA A C 1
ATOM 1654 O O . ALA A 1 201 ? -18.711 -5.723 12.424 1.00 44.53 201 ALA A O 1
ATOM 1655 N N . ILE A 1 202 ? -17.101 -4.725 11.203 1.00 46.62 202 ILE A N 1
ATOM 1656 C CA . ILE A 1 202 ? -17.921 -3.699 10.595 1.00 46.62 202 ILE A CA 1
ATOM 1657 C C . ILE A 1 202 ? -18.853 -4.414 9.603 1.00 46.62 202 ILE A C 1
ATOM 1659 O O . ILE A 1 202 ? -18.490 -4.657 8.461 1.00 46.62 202 ILE A O 1
ATOM 1663 N N . LEU A 1 203 ? -20.034 -4.778 10.110 1.00 40.09 203 LEU A N 1
ATOM 1664 C CA . LEU A 1 203 ? -21.270 -5.157 9.422 1.00 40.09 203 LEU A CA 1
ATOM 1665 C C . LEU A 1 203 ? -21.248 -6.382 8.483 1.00 40.09 203 LEU A C 1
ATOM 1667 O O . LEU A 1 203 ? -20.471 -6.527 7.545 1.00 40.09 203 LEU A O 1
ATOM 1671 N N . SER A 1 204 ? -22.261 -7.231 8.674 1.00 32.38 204 SER A N 1
ATOM 1672 C CA . SER A 1 204 ? -22.804 -8.110 7.639 1.00 32.38 204 SER A CA 1
ATOM 1673 C C . SER A 1 204 ? -23.162 -7.292 6.390 1.00 32.38 204 SER A C 1
ATOM 1675 O O . SER A 1 204 ? -23.992 -6.386 6.473 1.00 32.38 204 SER A O 1
ATOM 1677 N N . ILE A 1 205 ? -22.587 -7.660 5.242 1.00 41.19 205 ILE A N 1
ATOM 1678 C CA . ILE A 1 205 ? -22.673 -7.005 3.915 1.00 41.19 205 ILE A CA 1
ATOM 1679 C C . ILE A 1 205 ? -24.118 -6.836 3.378 1.00 41.19 205 ILE A C 1
ATOM 1681 O O . ILE A 1 205 ? -24.344 -6.223 2.341 1.00 41.19 205 ILE A O 1
ATOM 1685 N N . THR A 1 206 ? -25.135 -7.338 4.074 1.00 37.66 206 THR A N 1
ATOM 1686 C CA . THR A 1 206 ? -26.512 -7.413 3.569 1.00 37.66 206 THR A CA 1
ATOM 1687 C C . THR A 1 206 ? -27.446 -6.291 4.009 1.00 37.66 206 THR A C 1
ATOM 1689 O O . THR A 1 206 ? -28.613 -6.313 3.621 1.00 37.66 206 THR A O 1
ATOM 1692 N N . ARG A 1 207 ? -26.996 -5.309 4.798 1.00 39.88 207 ARG A N 1
ATOM 1693 C CA . ARG A 1 207 ? -27.865 -4.197 5.208 1.00 39.88 207 ARG A CA 1
ATOM 1694 C C . ARG A 1 207 ? -27.179 -2.857 4.984 1.00 39.88 207 ARG A C 1
ATOM 1696 O O . ARG A 1 207 ? -26.131 -2.590 5.559 1.00 39.88 207 ARG A O 1
ATOM 1703 N N . SER A 1 208 ? -27.800 -2.026 4.150 1.00 39.88 208 SER A N 1
ATOM 1704 C CA . SER A 1 208 ? -27.460 -0.615 3.978 1.00 39.88 208 SER A CA 1
ATOM 1705 C C . SER A 1 208 ? -27.389 0.069 5.354 1.00 39.88 208 SER A C 1
ATOM 1707 O O . SER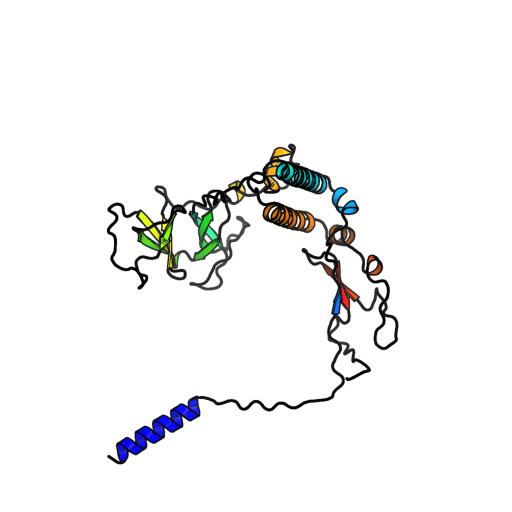 A 1 208 ? -28.380 -0.005 6.098 1.00 39.88 208 SER A O 1
ATOM 1709 N N . PRO A 1 209 ? -26.262 0.705 5.723 1.00 46.03 209 PRO A N 1
ATOM 1710 C CA . PRO A 1 209 ? -26.161 1.427 6.985 1.00 46.03 209 PRO A CA 1
ATOM 1711 C C . PRO A 1 209 ? -27.179 2.563 6.935 1.00 46.03 209 PRO A C 1
ATOM 1713 O O . PRO A 1 209 ? -27.144 3.404 6.048 1.00 46.03 209 PRO A O 1
ATOM 1716 N N . THR A 1 210 ? -28.174 2.527 7.819 1.00 45.16 210 THR A N 1
ATOM 1717 C CA . THR A 1 210 ? -29.315 3.457 7.752 1.00 45.16 210 THR A CA 1
ATOM 1718 C C . THR A 1 210 ? -29.065 4.710 8.601 1.00 45.16 210 THR A C 1
ATOM 1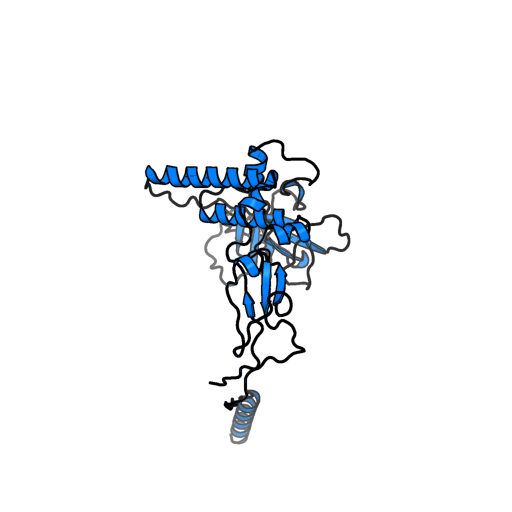720 O O . THR A 1 210 ? -29.944 5.557 8.725 1.00 45.16 210 THR A O 1
ATOM 1723 N N . THR A 1 211 ? -27.879 4.855 9.207 1.00 54.12 211 THR A N 1
ATOM 1724 C CA . THR A 1 211 ? -27.549 6.014 10.044 1.00 54.12 211 THR A CA 1
ATOM 1725 C C . THR A 1 211 ? -26.118 6.520 9.824 1.00 54.12 211 THR A C 1
ATOM 1727 O O . THR A 1 211 ? -25.152 5.759 9.805 1.00 54.12 211 THR A O 1
ATOM 1730 N N . SER A 1 212 ? -25.969 7.846 9.725 1.00 56.72 212 SER A N 1
ATOM 1731 C CA . SER A 1 212 ? -24.679 8.548 9.610 1.00 56.72 212 SER A CA 1
ATOM 1732 C C . SER A 1 212 ? -23.749 8.335 10.815 1.00 56.72 212 SER A C 1
ATOM 1734 O O . SER A 1 212 ? -22.535 8.512 10.708 1.00 56.72 212 SER A O 1
ATOM 1736 N N . LEU A 1 213 ? -24.306 7.929 11.963 1.00 53.62 213 LEU A N 1
ATOM 1737 C CA . LEU A 1 213 ? -23.567 7.628 13.189 1.00 53.62 213 LEU A CA 1
ATOM 1738 C C . LEU A 1 213 ? -22.836 6.276 13.106 1.00 53.62 213 LEU A C 1
ATOM 1740 O O . LEU A 1 213 ? -21.658 6.214 13.449 1.00 53.62 213 LEU A O 1
ATOM 1744 N N . GLU A 1 214 ? -23.493 5.236 12.581 1.00 56.91 214 GLU A N 1
ATOM 1745 C CA . GLU A 1 214 ? -22.891 3.911 12.347 1.00 56.91 214 GLU A CA 1
ATOM 1746 C C . GLU A 1 214 ? -21.786 3.981 11.281 1.00 56.91 214 GLU A C 1
ATOM 1748 O O . GLU A 1 214 ? -20.741 3.344 11.414 1.00 56.91 214 GLU A O 1
ATOM 1753 N N . LEU A 1 215 ? -21.966 4.820 10.255 1.00 56.84 215 LEU A N 1
ATOM 1754 C CA . LEU A 1 215 ? -20.942 5.058 9.238 1.00 56.84 215 LEU A CA 1
ATOM 1755 C C . LEU A 1 215 ? -19.731 5.812 9.818 1.00 56.84 215 LEU A C 1
ATOM 1757 O O . LEU A 1 215 ? -18.587 5.439 9.576 1.00 56.84 215 LEU A O 1
ATOM 1761 N N . ALA A 1 216 ? -19.945 6.828 10.659 1.00 54.72 216 ALA A N 1
ATOM 1762 C CA . ALA A 1 216 ? -18.853 7.547 11.324 1.00 54.72 216 ALA A CA 1
ATOM 1763 C C . ALA A 1 216 ? -18.017 6.656 12.267 1.00 54.72 216 ALA A C 1
ATOM 1765 O O . ALA A 1 216 ? -16.821 6.910 12.465 1.00 54.72 216 ALA A O 1
ATOM 1766 N N . GLU A 1 217 ? -18.639 5.631 12.849 1.00 60.59 217 GLU A N 1
ATOM 1767 C CA . GLU A 1 217 ? -17.993 4.612 13.678 1.00 60.59 217 GLU A CA 1
ATOM 1768 C C . GLU A 1 217 ? -17.245 3.575 12.823 1.00 60.59 217 GLU A C 1
ATOM 1770 O O . GLU A 1 217 ? -16.074 3.301 13.091 1.00 60.59 217 GLU A O 1
ATOM 1775 N N . ALA A 1 218 ? -17.842 3.116 11.716 1.00 53.25 218 ALA A N 1
ATOM 1776 C CA . ALA A 1 218 ? -17.205 2.250 10.717 1.00 53.25 218 ALA A CA 1
ATOM 1777 C C . ALA A 1 218 ? -15.952 2.885 10.084 1.00 53.25 218 ALA A C 1
ATOM 1779 O O . ALA A 1 218 ? -14.957 2.203 9.832 1.00 53.25 218 ALA A O 1
ATOM 1780 N N . PHE A 1 219 ? -15.948 4.210 9.893 1.00 55.94 219 PHE A N 1
ATOM 1781 C CA . PHE A 1 219 ? -14.770 4.964 9.449 1.00 55.94 219 PHE A CA 1
ATOM 1782 C C . PHE A 1 219 ? -13.717 5.194 10.552 1.00 55.94 219 PHE A C 1
ATOM 1784 O O . PHE A 1 219 ? -12.657 5.769 10.297 1.00 55.94 219 PHE A O 1
ATOM 1791 N N . GLY A 1 220 ? -13.963 4.724 11.781 1.00 56.44 220 GLY A N 1
ATOM 1792 C CA . GLY A 1 220 ? -13.025 4.819 12.901 1.00 56.44 220 GLY A CA 1
ATOM 1793 C C . GLY A 1 220 ? -12.737 6.260 13.326 1.00 56.44 220 GLY A C 1
ATOM 1794 O O . GLY A 1 220 ? -11.615 6.571 13.748 1.00 56.44 220 GLY A O 1
ATOM 1795 N N . LEU A 1 221 ? -13.727 7.145 13.167 1.00 60.62 221 LEU A N 1
ATOM 1796 C CA . LEU A 1 221 ? -13.595 8.583 13.395 1.00 60.62 221 LEU A CA 1
ATOM 1797 C C . LEU A 1 221 ? -14.074 9.018 14.790 1.00 60.62 221 LEU A C 1
ATOM 1799 O O . LEU A 1 221 ? -14.029 10.206 15.106 1.00 60.62 221 LEU A O 1
ATOM 1803 N N . THR A 1 222 ? -14.614 8.116 15.608 1.00 57.94 222 THR A N 1
ATOM 1804 C CA . THR A 1 222 ? -15.218 8.429 16.917 1.00 57.94 222 THR A CA 1
ATOM 1805 C C . THR A 1 222 ? -14.183 8.696 18.019 1.00 57.94 222 THR A C 1
ATOM 1807 O O . THR A 1 222 ? -14.442 9.530 18.881 1.00 57.94 222 THR A O 1
ATOM 1810 N N . GLU A 1 223 ? -12.985 8.096 17.949 1.00 53.66 223 GLU A N 1
ATOM 1811 C CA . GLU A 1 223 ? -11.977 8.173 19.029 1.00 53.66 223 GLU A CA 1
ATOM 1812 C C . GLU A 1 223 ? -10.649 8.874 18.672 1.00 53.66 223 GLU A C 1
ATOM 1814 O O . GLU A 1 223 ? -9.808 9.090 19.548 1.00 53.66 223 GLU A O 1
ATOM 1819 N N . ARG A 1 224 ? -10.402 9.235 17.405 1.00 54.41 224 ARG A N 1
ATOM 1820 C CA . ARG A 1 224 ? -9.102 9.795 16.976 1.00 54.41 224 ARG A CA 1
ATOM 1821 C C . ARG A 1 224 ? -9.120 11.327 16.962 1.00 54.41 224 ARG A C 1
ATOM 1823 O O . ARG A 1 224 ? -9.853 11.927 16.191 1.00 54.41 224 ARG A O 1
ATOM 1830 N N . GLN A 1 225 ? -8.273 11.963 17.776 1.00 63.62 225 GLN A N 1
ATOM 1831 C CA . GLN A 1 225 ? -8.095 13.429 17.800 1.00 63.62 225 GLN A CA 1
ATOM 1832 C C . GLN A 1 225 ? -6.950 1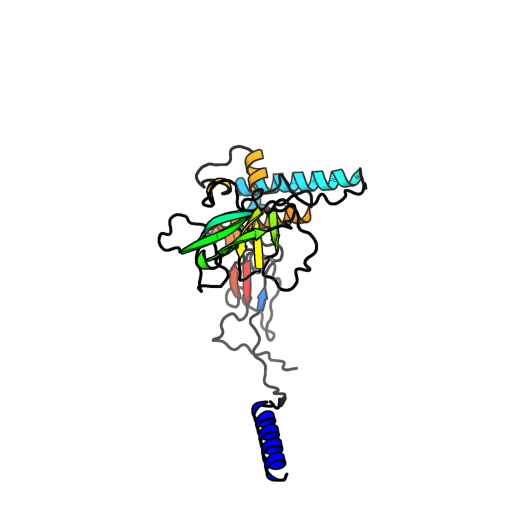3.936 16.913 1.00 63.62 225 GLN A C 1
ATOM 1834 O O . GLN A 1 225 ? -6.859 15.137 16.668 1.00 63.62 225 GLN A O 1
ATOM 1839 N N . ASP A 1 226 ? -6.082 13.050 16.418 1.00 75.12 226 ASP A N 1
ATOM 1840 C CA . ASP A 1 226 ? -5.015 13.432 15.494 1.00 75.12 226 ASP A CA 1
ATOM 1841 C C . ASP A 1 226 ? -5.531 13.417 14.040 1.00 75.12 226 ASP A C 1
ATOM 1843 O O . ASP A 1 226 ? -5.948 12.355 13.558 1.00 75.12 226 ASP A O 1
ATOM 1847 N N . PRO A 1 227 ? -5.505 14.554 13.316 1.00 78.88 227 PRO A N 1
ATOM 1848 C CA . PRO A 1 227 ? -5.890 14.611 11.907 1.00 78.88 227 PRO A CA 1
ATOM 1849 C C . PRO A 1 227 ? -5.096 13.648 11.022 1.00 78.88 227 PRO A C 1
ATOM 1851 O O . PRO A 1 227 ? -5.659 13.137 10.052 1.00 78.88 227 PRO A O 1
ATOM 1854 N N . ALA A 1 228 ? -3.834 13.352 11.349 1.00 79.44 228 ALA A N 1
ATOM 1855 C CA . ALA A 1 228 ? -3.035 12.402 10.579 1.00 79.44 228 ALA A CA 1
ATOM 1856 C C . ALA A 1 228 ? -3.578 10.974 10.731 1.00 79.44 228 ALA A C 1
ATOM 1858 O O . ALA A 1 228 ? -3.820 10.291 9.738 1.00 79.44 228 ALA A O 1
ATOM 1859 N N . ALA A 1 229 ? -3.866 10.553 11.965 1.00 80.12 229 ALA A N 1
ATOM 1860 C CA . ALA A 1 229 ? -4.416 9.231 12.248 1.00 80.12 229 ALA A CA 1
ATOM 1861 C C . ALA A 1 229 ? -5.851 9.057 11.712 1.00 80.12 229 ALA A C 1
ATOM 1863 O O . ALA A 1 229 ? -6.205 7.974 11.246 1.00 80.12 229 ALA A O 1
ATOM 1864 N N . MET A 1 230 ? -6.676 10.114 11.746 1.00 77.81 230 MET A N 1
ATOM 1865 C CA . MET A 1 230 ? -8.005 10.112 11.113 1.00 77.81 230 MET A CA 1
ATOM 1866 C C . MET A 1 230 ? -7.907 9.942 9.595 1.00 77.81 230 MET A C 1
ATOM 1868 O O . MET A 1 230 ? -8.628 9.133 9.020 1.00 77.81 230 MET A O 1
ATOM 1872 N N . THR A 1 231 ? -6.996 10.677 8.952 1.00 84.69 231 THR A N 1
ATOM 1873 C CA . THR A 1 231 ? -6.793 10.608 7.497 1.00 84.69 231 THR A CA 1
ATOM 1874 C C . THR A 1 231 ? -6.231 9.256 7.072 1.00 84.69 231 THR A C 1
ATOM 1876 O O . THR A 1 231 ? -6.711 8.683 6.100 1.00 84.69 231 THR A O 1
ATOM 1879 N N . ALA A 1 232 ? -5.277 8.703 7.826 1.00 85.44 232 ALA A N 1
ATOM 1880 C CA . ALA A 1 232 ? -4.744 7.368 7.575 1.00 85.44 232 ALA A CA 1
ATOM 1881 C C . ALA A 1 232 ? -5.846 6.302 7.650 1.00 85.44 232 ALA A C 1
ATOM 1883 O O . ALA A 1 232 ? -5.977 5.497 6.731 1.00 85.44 232 ALA A O 1
ATOM 1884 N N . LYS A 1 233 ? -6.708 6.346 8.680 1.00 82.00 233 LYS A N 1
ATOM 1885 C CA . LYS A 1 233 ? -7.800 5.370 8.786 1.00 82.00 233 LYS A CA 1
ATOM 1886 C C . LYS A 1 233 ? -8.845 5.523 7.686 1.00 82.00 233 LYS A C 1
ATOM 1888 O O . LYS A 1 233 ? -9.296 4.525 7.131 1.00 82.00 233 LYS A O 1
ATOM 1893 N N . ALA A 1 234 ? -9.220 6.759 7.366 1.00 84.25 234 ALA A N 1
ATOM 1894 C CA . ALA A 1 234 ? -10.146 7.024 6.273 1.00 84.25 234 ALA A CA 1
ATOM 1895 C C . ALA A 1 234 ? -9.587 6.501 4.938 1.00 84.25 234 ALA A C 1
ATOM 1897 O O . ALA A 1 234 ? -10.320 5.865 4.185 1.00 84.25 234 ALA A O 1
ATOM 1898 N N . LYS A 1 235 ? -8.281 6.687 4.690 1.00 87.56 235 LYS A N 1
ATOM 1899 C CA . LYS A 1 235 ? -7.583 6.138 3.520 1.00 87.56 235 LYS A CA 1
ATOM 1900 C C . LYS A 1 235 ? -7.628 4.606 3.498 1.00 87.56 235 LYS A C 1
ATOM 1902 O O . LYS A 1 235 ? -8.015 4.047 2.481 1.00 87.56 235 LYS A O 1
ATOM 1907 N N . GLU A 1 236 ? -7.297 3.928 4.600 1.00 86.12 236 GLU A N 1
ATOM 1908 C CA . GLU A 1 236 ? -7.378 2.457 4.694 1.00 86.12 236 GLU A CA 1
ATOM 1909 C C . GLU A 1 236 ? -8.781 1.938 4.361 1.00 86.12 236 GLU A C 1
ATOM 1911 O O . GLU A 1 236 ? -8.948 1.045 3.533 1.00 86.12 236 GLU A O 1
ATOM 1916 N N . ASN A 1 237 ? -9.808 2.518 4.980 1.00 83.44 237 ASN A N 1
ATOM 1917 C CA . ASN A 1 237 ? -11.185 2.086 4.769 1.00 83.44 237 ASN A CA 1
ATOM 1918 C C . ASN A 1 237 ? -11.659 2.363 3.339 1.00 83.44 237 ASN A C 1
ATOM 1920 O O . ASN A 1 237 ? -12.359 1.535 2.760 1.00 83.44 237 ASN A O 1
ATOM 1924 N N . LEU A 1 238 ? -11.238 3.483 2.744 1.00 86.81 238 LEU A N 1
ATOM 1925 C CA . LEU A 1 238 ? -11.485 3.767 1.334 1.00 86.81 238 LEU A CA 1
ATOM 1926 C C . LEU A 1 238 ? -10.881 2.689 0.429 1.00 86.81 238 LEU A C 1
ATOM 1928 O O . LEU A 1 238 ? -11.568 2.205 -0.468 1.00 86.81 238 LEU A O 1
ATOM 1932 N N . ILE A 1 239 ? -9.642 2.266 0.698 1.00 88.88 239 ILE A N 1
ATOM 1933 C CA . ILE A 1 239 ? -8.986 1.183 -0.045 1.00 88.88 239 ILE A CA 1
ATOM 1934 C C . ILE A 1 239 ? -9.802 -0.113 0.056 1.00 88.88 239 ILE A C 1
ATOM 1936 O O . ILE A 1 239 ? -10.055 -0.747 -0.967 1.00 88.88 239 ILE A O 1
ATOM 1940 N N . PHE A 1 240 ? -10.280 -0.483 1.249 1.00 86.38 240 PHE A N 1
ATOM 1941 C CA . PHE A 1 240 ? -11.106 -1.683 1.432 1.00 86.38 240 PHE A CA 1
ATOM 1942 C C . PHE A 1 240 ? -12.449 -1.612 0.692 1.00 86.38 240 PHE A C 1
ATOM 1944 O O . PHE A 1 240 ? -12.844 -2.584 0.048 1.00 86.38 240 PHE A O 1
ATOM 1951 N N . MET A 1 241 ? -13.137 -0.468 0.738 1.00 84.31 241 MET A N 1
ATOM 1952 C CA . MET A 1 241 ? -14.400 -0.281 0.014 1.00 84.31 241 MET A CA 1
ATOM 1953 C C . MET A 1 241 ? -14.201 -0.372 -1.499 1.00 84.31 241 MET A C 1
ATOM 1955 O O . MET A 1 241 ? -14.967 -1.047 -2.181 1.00 84.31 241 MET A O 1
ATOM 1959 N N . VAL A 1 242 ? -13.158 0.274 -2.029 1.00 85.56 242 VAL A N 1
ATOM 1960 C CA . VAL A 1 242 ? -12.851 0.224 -3.462 1.00 85.56 242 VAL A CA 1
ATOM 1961 C C . VAL A 1 242 ? -12.430 -1.188 -3.874 1.00 85.56 242 VAL A C 1
ATOM 1963 O O . VAL A 1 242 ? -12.864 -1.655 -4.923 1.00 85.56 242 VAL A O 1
ATOM 1966 N N . ALA A 1 243 ? -11.663 -1.906 -3.045 1.00 85.06 243 ALA A N 1
ATOM 1967 C CA . ALA A 1 243 ? -11.256 -3.291 -3.295 1.00 85.06 243 ALA A CA 1
ATOM 1968 C C . ALA A 1 243 ? -12.440 -4.270 -3.405 1.00 85.06 243 ALA A C 1
ATOM 1970 O O . ALA A 1 243 ? -12.335 -5.261 -4.128 1.00 85.06 243 ALA A O 1
ATOM 1971 N N . ALA A 1 244 ? -13.564 -3.979 -2.743 1.00 83.69 244 ALA A N 1
ATOM 1972 C CA . ALA A 1 244 ? -14.793 -4.766 -2.845 1.00 83.69 244 ALA A CA 1
ATOM 1973 C C . ALA A 1 244 ? -15.554 -4.559 -4.174 1.00 83.69 244 ALA A C 1
ATOM 1975 O O . ALA A 1 244 ? -16.458 -5.334 -4.489 1.00 83.69 244 ALA A O 1
ATOM 1976 N N . LEU A 1 245 ? -15.205 -3.537 -4.966 1.00 83.19 245 LEU A N 1
ATOM 1977 C CA . LEU A 1 245 ? -15.828 -3.263 -6.262 1.00 83.19 245 LEU A CA 1
ATOM 1978 C C . LEU A 1 245 ? -15.248 -4.146 -7.381 1.00 83.19 245 LEU A C 1
ATOM 1980 O O . LEU A 1 245 ? -14.127 -4.665 -7.312 1.00 83.19 245 LEU A O 1
ATOM 1984 N N . SER A 1 246 ? -16.013 -4.274 -8.469 1.00 89.44 246 SER A N 1
ATOM 1985 C CA . SER A 1 246 ? -15.590 -5.029 -9.653 1.00 89.44 246 SER A CA 1
ATOM 1986 C C . SER A 1 246 ? -14.290 -4.477 -10.259 1.00 89.44 246 SER A C 1
ATOM 1988 O O . SER A 1 246 ? -13.949 -3.306 -10.085 1.00 89.44 246 SER A O 1
ATOM 1990 N N . PHE A 1 247 ? -13.555 -5.320 -10.989 1.00 87.94 247 PHE A N 1
ATOM 1991 C CA . PHE A 1 247 ? -12.301 -4.931 -11.645 1.00 87.94 247 PHE A CA 1
ATOM 1992 C C . PHE A 1 247 ? -12.476 -3.719 -12.578 1.00 87.94 247 PHE A C 1
ATOM 1994 O O . PHE A 1 247 ? -11.741 -2.743 -12.449 1.00 87.94 247 PHE A O 1
ATOM 2001 N N . GLU A 1 248 ? -13.484 -3.742 -13.457 1.00 90.44 248 GLU A N 1
ATOM 2002 C CA . GLU A 1 248 ? -13.757 -2.643 -14.400 1.00 90.44 248 GLU A CA 1
ATOM 2003 C C . GLU A 1 248 ? -14.139 -1.351 -13.676 1.00 90.44 248 GLU A C 1
ATOM 2005 O O . GLU A 1 248 ? -13.699 -0.260 -14.037 1.00 90.44 248 GLU A O 1
ATOM 2010 N N . THR A 1 249 ? -14.915 -1.472 -12.597 1.00 90.06 249 THR A N 1
ATOM 2011 C CA . THR A 1 249 ? -15.259 -0.331 -11.752 1.00 90.06 249 THR A CA 1
ATOM 2012 C C . THR A 1 249 ? -14.010 0.310 -11.156 1.00 90.06 249 THR A C 1
ATOM 2014 O O . THR A 1 249 ? -13.830 1.519 -11.279 1.00 90.06 249 THR A O 1
ATOM 2017 N N . ARG A 1 250 ? -13.130 -0.488 -10.538 1.00 90.81 250 ARG A N 1
ATOM 2018 C CA . ARG A 1 250 ? -11.884 0.003 -9.930 1.00 90.81 250 ARG A CA 1
ATOM 2019 C C . ARG A 1 250 ? -10.986 0.695 -10.948 1.00 90.81 250 ARG A C 1
ATOM 2021 O O . ARG A 1 250 ? -10.476 1.778 -10.671 1.00 90.81 250 ARG A O 1
ATOM 2028 N N . ARG A 1 251 ? -10.863 0.109 -12.140 1.00 92.06 251 ARG A N 1
ATOM 2029 C CA . ARG A 1 251 ? -10.098 0.681 -13.249 1.00 92.06 251 ARG A CA 1
ATOM 2030 C C . ARG A 1 251 ? -10.625 2.059 -13.657 1.00 92.06 251 ARG A C 1
ATOM 2032 O O . ARG A 1 251 ? -9.826 2.975 -13.831 1.00 92.06 251 ARG A O 1
ATOM 2039 N N . ASN A 1 252 ? -11.946 2.220 -13.759 1.00 93.50 252 ASN A N 1
ATOM 2040 C CA . ASN A 1 252 ? -12.583 3.479 -14.168 1.00 93.50 252 ASN A CA 1
ATOM 2041 C C . ASN A 1 252 ? -12.562 4.568 -13.083 1.00 93.50 252 ASN A C 1
ATOM 2043 O O . ASN A 1 252 ? -12.605 5.755 -13.404 1.00 93.50 252 ASN A O 1
ATOM 2047 N N . LEU A 1 253 ? -12.487 4.181 -11.805 1.00 93.12 253 LEU A N 1
ATOM 2048 C CA . LEU A 1 253 ? -12.337 5.118 -10.687 1.00 93.12 253 LEU A CA 1
ATOM 2049 C C . LEU A 1 253 ? -10.967 5.810 -10.676 1.00 93.12 253 LEU A C 1
ATOM 2051 O O . LEU A 1 253 ? -10.832 6.900 -10.116 1.00 93.12 253 LEU A O 1
ATOM 2055 N N . SER A 1 254 ? -9.949 5.176 -11.256 1.00 94.31 254 SER A N 1
ATOM 2056 C CA . SER A 1 254 ? -8.581 5.686 -11.304 1.00 94.31 254 SER A CA 1
ATOM 2057 C C . SER A 1 254 ? -8.265 6.373 -12.641 1.00 94.31 254 SER A C 1
ATOM 2059 O O . SER A 1 254 ? -9.123 6.543 -13.509 1.00 94.31 254 SER A O 1
ATOM 2061 N N . TYR A 1 255 ? -7.033 6.850 -12.785 1.00 94.00 255 TYR A N 1
ATOM 2062 C CA . TYR A 1 255 ? -6.578 7.599 -13.949 1.00 94.00 255 TYR A CA 1
ATOM 2063 C C . TYR A 1 255 ? -6.114 6.667 -15.071 1.00 94.00 255 TYR A C 1
ATOM 2065 O O . TYR A 1 255 ? -5.530 5.605 -14.848 1.00 94.00 255 TYR A O 1
ATOM 2073 N N . THR A 1 256 ? -6.395 7.049 -16.306 1.00 94.00 256 THR A N 1
ATOM 2074 C CA . THR A 1 256 ? -5.881 6.374 -17.500 1.00 94.00 256 THR A CA 1
ATOM 2075 C C . THR A 1 256 ? -4.493 6.905 -17.845 1.00 94.00 256 THR A C 1
ATOM 2077 O O . THR A 1 256 ? -4.127 8.001 -17.423 1.00 94.00 256 THR A O 1
ATOM 2080 N N . LEU A 1 257 ? -3.706 6.132 -18.594 1.00 92.56 257 LEU A N 1
ATOM 2081 C CA . LEU A 1 257 ? -2.344 6.524 -18.966 1.00 92.56 257 LEU A CA 1
ATOM 2082 C C . LEU A 1 257 ? -2.320 7.863 -19.723 1.00 92.56 257 LEU A C 1
ATOM 2084 O O . LEU A 1 257 ? -1.504 8.731 -19.426 1.00 92.56 257 LEU A O 1
ATOM 2088 N N . GLU A 1 258 ? -3.271 8.053 -20.636 1.00 92.00 258 GLU A N 1
ATOM 2089 C CA . GLU A 1 258 ? -3.426 9.260 -21.459 1.00 92.00 258 GLU A CA 1
ATOM 2090 C C . GLU A 1 258 ? -3.756 10.519 -20.644 1.00 92.00 258 GLU A C 1
ATOM 2092 O O . GLU A 1 258 ? -3.454 11.631 -21.070 1.00 92.00 258 GLU A O 1
ATOM 2097 N N . GLU A 1 259 ? -4.353 10.371 -19.457 1.00 90.19 259 GLU A N 1
ATOM 2098 C CA . GLU A 1 259 ? -4.727 11.514 -18.617 1.00 90.19 259 GLU A CA 1
ATOM 2099 C C . GLU A 1 259 ? -3.531 12.174 -17.928 1.00 90.19 259 GLU A C 1
ATOM 2101 O O . GLU A 1 259 ? -3.625 13.345 -17.559 1.00 90.19 259 GLU A O 1
ATOM 2106 N N . PHE A 1 260 ? -2.422 11.453 -17.726 1.00 87.94 260 PHE A N 1
ATOM 2107 C CA . PHE A 1 260 ? -1.257 12.006 -17.027 1.00 87.94 260 PHE A CA 1
ATOM 2108 C C . PHE A 1 260 ? 0.085 11.822 -17.747 1.00 87.94 260 PHE A C 1
ATOM 2110 O O . PHE A 1 260 ? 1.042 12.519 -17.405 1.00 87.94 260 PHE A O 1
ATOM 2117 N N . VAL A 1 261 ? 0.180 10.969 -18.772 1.00 88.62 261 VAL A N 1
ATOM 2118 C CA . VAL A 1 261 ? 1.363 10.883 -19.643 1.00 88.62 261 VAL A CA 1
ATOM 2119 C C . VAL A 1 261 ? 1.134 11.716 -20.898 1.00 88.62 261 VAL A C 1
ATOM 2121 O O . VAL A 1 261 ? 0.476 11.294 -21.841 1.00 88.62 261 VAL A O 1
ATOM 2124 N N . LEU A 1 262 ? 1.712 12.919 -20.914 1.00 87.50 262 LEU A N 1
ATOM 2125 C CA . LEU A 1 262 ? 1.559 13.859 -22.031 1.00 87.50 262 LEU A CA 1
ATOM 2126 C C . LEU A 1 262 ? 2.421 13.497 -23.247 1.00 87.50 262 LEU A C 1
ATOM 2128 O O . LEU A 1 262 ? 2.029 13.760 -24.381 1.00 87.50 262 LEU A O 1
ATOM 2132 N N . ARG A 1 263 ? 3.625 12.959 -23.017 1.00 87.06 263 ARG A N 1
ATOM 2133 C CA . ARG A 1 263 ? 4.573 12.532 -24.056 1.00 87.06 263 ARG A CA 1
ATOM 2134 C C . ARG A 1 263 ? 5.437 11.389 -23.538 1.00 87.06 263 ARG A C 1
ATOM 2136 O O . ARG A 1 263 ? 5.885 11.433 -22.395 1.00 87.06 263 ARG A O 1
ATOM 2143 N N . CYS A 1 264 ? 5.716 10.423 -24.404 1.00 88.06 264 CYS A N 1
ATOM 2144 C CA . CYS A 1 264 ? 6.680 9.354 -24.171 1.00 88.06 264 CYS A CA 1
ATOM 2145 C C . CYS A 1 264 ? 7.524 9.183 -25.431 1.00 88.06 264 CYS A C 1
ATOM 2147 O O . CYS A 1 264 ? 6.971 9.034 -26.516 1.00 88.06 264 CYS A O 1
ATOM 2149 N N . SER A 1 265 ? 8.846 9.193 -25.276 1.00 89.94 265 SER A N 1
ATOM 2150 C CA . SER A 1 265 ? 9.787 8.860 -26.344 1.00 89.94 265 SER A CA 1
ATOM 2151 C C . SER A 1 265 ? 10.908 8.009 -25.762 1.00 89.94 265 SER A C 1
ATOM 2153 O O . SER A 1 265 ? 11.510 8.390 -24.754 1.00 89.94 265 SER A O 1
ATOM 2155 N N . PHE A 1 266 ? 11.232 6.907 -26.427 1.00 89.25 266 PHE A N 1
ATOM 2156 C CA . PHE A 1 266 ? 12.333 6.017 -26.085 1.00 89.25 266 PHE A CA 1
ATOM 2157 C C . PHE A 1 266 ? 13.229 5.827 -27.313 1.00 89.25 266 PHE A C 1
ATOM 2159 O O . PHE A 1 266 ? 12.736 5.576 -28.405 1.00 89.25 266 PHE A O 1
ATOM 2166 N N . ASN A 1 267 ? 14.549 5.997 -27.162 1.00 87.06 267 ASN A N 1
ATOM 2167 C CA . ASN A 1 267 ? 15.513 5.929 -28.275 1.00 87.06 267 ASN A CA 1
ATOM 2168 C C . ASN A 1 267 ? 15.149 6.805 -29.501 1.00 87.06 267 ASN A C 1
ATOM 2170 O O . ASN A 1 267 ? 15.454 6.445 -30.633 1.00 87.06 267 ASN A O 1
ATOM 2174 N N . SER A 1 268 ? 14.550 7.980 -29.261 1.00 86.44 268 SER A N 1
ATOM 2175 C CA . SER A 1 268 ? 14.084 8.925 -30.294 1.00 86.44 268 SER A CA 1
ATOM 2176 C C . SER A 1 268 ? 12.876 8.465 -31.119 1.00 86.44 268 SER A C 1
ATOM 2178 O O . SER A 1 268 ? 12.543 9.119 -32.105 1.00 86.44 268 SER A O 1
ATOM 2180 N N . GLU A 1 269 ? 12.192 7.405 -30.692 1.00 87.31 269 GLU A N 1
ATOM 2181 C CA . GLU A 1 269 ? 10.891 6.999 -31.220 1.00 87.31 269 GLU A CA 1
ATOM 2182 C C . GLU A 1 269 ? 9.794 7.263 -30.187 1.00 87.31 269 GLU A C 1
ATOM 2184 O O . GLU A 1 269 ? 9.982 7.044 -28.987 1.00 87.31 269 GLU A O 1
ATOM 2189 N N . ASP A 1 270 ? 8.639 7.740 -30.649 1.00 90.88 270 ASP A N 1
ATOM 2190 C CA . ASP A 1 270 ? 7.478 7.943 -29.787 1.00 90.88 270 ASP A CA 1
ATOM 2191 C C . ASP A 1 270 ? 6.907 6.592 -29.338 1.00 90.88 270 ASP A C 1
ATOM 2193 O O . ASP A 1 270 ? 6.699 5.679 -30.142 1.00 90.88 270 ASP A O 1
ATOM 2197 N N . CYS A 1 271 ? 6.630 6.466 -28.040 1.00 90.56 271 CYS A N 1
ATOM 2198 C CA . CYS A 1 271 ? 6.056 5.244 -27.485 1.00 90.56 271 CYS A CA 1
ATOM 2199 C C . CYS A 1 271 ? 4.582 5.108 -27.888 1.00 90.56 271 CYS A C 1
ATOM 2201 O O . CYS A 1 271 ? 3.830 6.085 -27.896 1.00 90.56 271 CYS A O 1
ATOM 2203 N N . ASN A 1 272 ? 4.127 3.878 -28.109 1.00 90.94 272 ASN A N 1
ATOM 2204 C CA . ASN A 1 272 ? 2.712 3.564 -28.231 1.00 90.94 272 ASN A CA 1
ATOM 2205 C C . ASN A 1 272 ? 2.124 3.249 -26.844 1.00 90.94 272 ASN A C 1
ATOM 2207 O O . ASN A 1 272 ? 2.466 2.239 -26.231 1.00 90.94 272 ASN A O 1
ATOM 2211 N N . LEU A 1 273 ? 1.219 4.103 -26.359 1.00 89.88 273 LEU A N 1
ATOM 2212 C CA . LEU A 1 273 ? 0.658 4.004 -25.005 1.00 89.88 273 LEU A CA 1
ATOM 2213 C C . LEU A 1 273 ? -0.168 2.727 -24.756 1.00 89.88 273 LEU A C 1
ATOM 2215 O O . LEU A 1 273 ? -0.246 2.281 -23.616 1.00 89.88 273 LEU A O 1
ATOM 2219 N N . GLU A 1 274 ? -0.758 2.120 -25.788 1.00 88.50 274 GLU A N 1
ATOM 2220 C CA . GLU A 1 274 ? -1.565 0.899 -25.642 1.00 88.50 274 GLU A CA 1
ATOM 2221 C C . GLU A 1 274 ? -0.718 -0.376 -25.693 1.00 88.50 274 GLU A C 1
ATOM 2223 O O . GLU A 1 274 ? -0.985 -1.341 -24.979 1.00 88.50 274 GLU A O 1
ATOM 2228 N N . ARG A 1 275 ? 0.298 -0.392 -26.561 1.00 89.44 275 ARG A N 1
ATOM 2229 C CA . ARG A 1 275 ? 1.129 -1.573 -26.823 1.00 89.44 275 ARG A CA 1
ATOM 2230 C C . ARG A 1 275 ? 2.314 -1.677 -25.869 1.00 89.44 275 ARG A C 1
ATOM 2232 O O . ARG A 1 275 ? 2.657 -2.779 -25.446 1.00 89.44 275 ARG A O 1
ATOM 2239 N N . ASP A 1 276 ? 2.959 -0.553 -25.563 1.00 90.88 276 ASP A N 1
ATOM 2240 C CA . ASP A 1 276 ? 4.259 -0.553 -24.883 1.00 90.88 276 ASP A CA 1
ATOM 2241 C C . ASP A 1 276 ? 4.127 -0.532 -23.350 1.00 90.88 276 ASP A C 1
ATOM 2243 O O . ASP A 1 276 ? 5.117 -0.703 -22.635 1.00 90.88 276 ASP A O 1
ATOM 2247 N N . PHE A 1 277 ? 2.904 -0.362 -22.837 1.00 93.56 277 PHE A N 1
ATOM 2248 C CA . PHE A 1 277 ? 2.600 -0.297 -21.412 1.00 93.56 277 PHE A CA 1
ATOM 2249 C C . PHE A 1 277 ? 1.620 -1.386 -20.984 1.00 93.56 277 PHE A C 1
ATOM 2251 O O . PHE A 1 277 ? 0.638 -1.678 -21.663 1.00 93.56 277 PHE A O 1
ATOM 2258 N N . LYS A 1 278 ? 1.839 -1.938 -19.789 1.00 93.62 278 LYS A N 1
ATOM 2259 C CA . LYS A 1 278 ? 0.919 -2.882 -19.148 1.00 93.62 278 LYS A CA 1
ATOM 2260 C C . LYS A 1 278 ? 0.295 -2.273 -17.901 1.00 93.62 278 LYS A C 1
ATOM 2262 O O . LYS A 1 278 ? 1.009 -1.794 -17.025 1.00 93.62 278 LYS A O 1
ATOM 2267 N N . LEU A 1 279 ? -1.033 -2.342 -17.811 1.00 93.12 279 LEU A N 1
ATOM 2268 C CA . LEU A 1 279 ? -1.782 -1.923 -16.628 1.00 93.12 279 LEU A CA 1
ATOM 2269 C C . LEU A 1 279 ? -1.552 -2.898 -15.462 1.00 93.12 279 LEU A C 1
ATOM 2271 O O . LEU A 1 279 ? -1.751 -4.108 -15.588 1.00 93.12 279 LEU A O 1
ATOM 2275 N N . HIS A 1 280 ? -1.218 -2.337 -14.309 1.00 91.56 280 HIS A N 1
ATOM 2276 C CA . HIS A 1 280 ? -1.183 -2.973 -13.003 1.00 91.56 280 HIS A CA 1
ATOM 2277 C C . HIS A 1 280 ? -1.966 -2.089 -12.027 1.00 91.56 280 HIS A C 1
ATOM 2279 O O . HIS A 1 280 ? -1.701 -0.898 -11.935 1.00 91.56 280 HIS A O 1
ATOM 2285 N N . MET A 1 281 ? -2.954 -2.635 -11.319 1.00 91.00 281 MET A N 1
ATOM 2286 C CA . MET A 1 281 ? -3.710 -1.858 -10.333 1.00 91.00 281 MET A CA 1
ATOM 2287 C C . MET A 1 281 ? -3.119 -2.041 -8.945 1.00 91.00 281 MET A C 1
ATOM 2289 O O . MET A 1 281 ? -3.128 -3.150 -8.411 1.00 91.00 281 MET A O 1
ATOM 2293 N N . ASP A 1 282 ? -2.684 -0.934 -8.363 1.00 92.69 282 ASP A N 1
ATOM 2294 C CA . ASP A 1 282 ? -2.208 -0.845 -6.997 1.00 92.69 282 ASP A CA 1
ATOM 2295 C C . ASP A 1 282 ? -3.314 -0.260 -6.087 1.00 92.69 282 ASP A C 1
ATOM 2297 O O . ASP A 1 282 ? -3.963 0.722 -6.456 1.00 92.69 282 ASP A O 1
ATOM 2301 N N . PRO A 1 283 ? -3.586 -0.834 -4.902 1.00 89.81 283 PRO A N 1
ATOM 2302 C CA . PRO A 1 283 ? -4.621 -0.317 -4.005 1.00 89.81 283 PRO A CA 1
ATOM 2303 C C . PRO A 1 283 ? -4.342 1.093 -3.458 1.00 89.81 283 PRO A C 1
ATOM 2305 O O . PRO A 1 283 ? -5.285 1.816 -3.140 1.00 89.81 283 PRO A O 1
ATOM 2308 N N . GLU A 1 284 ? -3.075 1.485 -3.331 1.00 90.31 284 GLU A N 1
ATOM 2309 C CA . GLU A 1 284 ? -2.644 2.773 -2.789 1.00 90.31 284 GLU A CA 1
ATOM 2310 C C . GLU A 1 284 ? -2.451 3.842 -3.871 1.00 90.31 284 GLU A C 1
ATOM 2312 O O . GLU A 1 284 ? -2.682 5.021 -3.589 1.00 90.31 284 GLU A O 1
ATOM 2317 N N . TYR A 1 285 ? -2.069 3.442 -5.086 1.00 93.25 285 TYR A N 1
ATOM 2318 C CA . TYR A 1 285 ? -1.763 4.352 -6.198 1.00 93.25 285 TYR A CA 1
ATOM 2319 C C . TYR A 1 285 ? -2.729 4.262 -7.392 1.00 93.25 285 TYR A C 1
ATOM 2321 O O . TYR A 1 285 ? -2.635 5.047 -8.338 1.00 93.25 285 TYR A O 1
ATOM 2329 N N . GLY A 1 286 ? -3.694 3.344 -7.360 1.00 93.12 286 GLY A N 1
ATOM 2330 C CA . GLY A 1 286 ? -4.670 3.151 -8.428 1.00 93.12 286 GLY A CA 1
ATOM 2331 C C . GLY A 1 286 ? -4.064 2.484 -9.666 1.00 93.12 286 GLY A C 1
ATOM 2332 O O . GLY A 1 286 ? -3.337 1.500 -9.571 1.00 93.12 286 GLY A O 1
ATOM 2333 N N . ASN A 1 287 ? -4.390 2.983 -10.855 1.00 95.00 287 ASN A N 1
ATOM 2334 C CA . ASN A 1 287 ? -3.866 2.454 -12.109 1.00 95.00 287 ASN A CA 1
ATOM 2335 C C . ASN A 1 287 ? -2.395 2.853 -12.287 1.00 95.00 287 ASN A C 1
ATOM 2337 O O . ASN A 1 287 ? -2.072 4.027 -12.485 1.00 95.00 287 ASN A O 1
ATOM 2341 N N . CYS A 1 288 ? -1.523 1.854 -12.293 1.00 95.75 288 CYS A N 1
ATOM 2342 C CA . CYS A 1 288 ? -0.121 1.970 -12.655 1.00 95.75 288 CYS A CA 1
ATOM 2343 C C . CYS A 1 288 ? 0.136 1.345 -14.028 1.00 95.75 288 CYS A C 1
ATOM 2345 O O . CYS A 1 288 ? -0.488 0.354 -14.402 1.00 95.75 288 CYS A O 1
ATOM 2347 N N . TYR A 1 289 ? 1.084 1.896 -14.777 1.00 95.44 289 TYR A N 1
ATOM 2348 C CA . TYR A 1 289 ? 1.426 1.439 -16.119 1.00 95.44 289 TYR A CA 1
ATOM 2349 C C . TYR A 1 289 ? 2.919 1.165 -16.211 1.00 95.44 289 TYR A C 1
ATOM 2351 O O . TYR A 1 289 ? 3.736 2.059 -15.991 1.00 95.44 289 TYR A O 1
ATOM 2359 N N . THR A 1 290 ? 3.273 -0.071 -16.544 1.00 94.38 290 THR A N 1
ATOM 2360 C CA . THR A 1 290 ? 4.664 -0.514 -16.640 1.00 94.38 290 THR A CA 1
ATOM 2361 C C . THR A 1 290 ? 5.103 -0.566 -18.095 1.00 94.38 290 THR A C 1
ATOM 2363 O O . THR A 1 290 ? 4.573 -1.359 -18.874 1.00 94.38 290 THR A O 1
ATOM 2366 N N . PHE A 1 291 ? 6.079 0.267 -18.445 1.00 92.75 291 PHE A N 1
ATOM 2367 C CA . PHE A 1 291 ? 6.841 0.188 -19.687 1.00 92.75 291 PHE A CA 1
ATOM 2368 C C . PHE A 1 291 ? 7.914 -0.895 -19.584 1.00 92.75 291 PHE A C 1
ATOM 2370 O O . PHE A 1 291 ? 8.465 -1.122 -18.504 1.00 92.75 291 PHE A O 1
ATOM 2377 N N . ASN A 1 292 ? 8.238 -1.525 -20.714 1.00 90.94 292 ASN A N 1
ATOM 2378 C CA . ASN A 1 292 ? 9.186 -2.638 -20.792 1.00 90.94 292 ASN A CA 1
ATOM 2379 C C . ASN A 1 292 ? 8.854 -3.779 -19.807 1.00 90.94 292 ASN A C 1
ATOM 2381 O O . ASN A 1 292 ? 9.708 -4.281 -19.087 1.00 90.94 292 ASN A O 1
ATOM 2385 N N . PHE A 1 293 ? 7.575 -4.157 -19.740 1.00 87.88 293 PHE A N 1
ATOM 2386 C CA . PHE A 1 293 ? 7.073 -5.198 -18.834 1.00 87.88 293 PHE A CA 1
ATOM 2387 C C . PHE A 1 293 ? 7.380 -6.633 -19.299 1.00 87.88 293 PHE A C 1
ATOM 2389 O O . PHE A 1 293 ? 7.036 -7.585 -18.598 1.00 87.88 293 PHE A O 1
ATOM 2396 N N . ASN A 1 294 ? 7.890 -6.799 -20.523 1.00 85.19 294 ASN A N 1
ATOM 2397 C CA . ASN A 1 294 ? 8.112 -8.096 -21.144 1.00 85.19 294 ASN A CA 1
ATOM 2398 C C . ASN A 1 294 ? 9.605 -8.426 -21.166 1.00 85.19 294 ASN A C 1
ATOM 2400 O O . ASN A 1 294 ? 10.320 -7.983 -22.060 1.00 85.19 294 ASN A O 1
ATOM 2404 N N . ASP A 1 295 ? 10.029 -9.297 -20.254 1.00 78.56 295 ASP A N 1
ATOM 2405 C CA . ASP A 1 295 ? 11.423 -9.745 -20.129 1.00 78.56 295 ASP A CA 1
ATOM 2406 C C . ASP A 1 295 ? 11.934 -10.524 -21.358 1.00 78.56 295 ASP A C 1
ATOM 2408 O O . ASP A 1 295 ? 13.127 -10.784 -21.481 1.00 78.56 295 ASP A O 1
ATOM 2412 N N . SER A 1 296 ? 11.047 -10.899 -22.290 1.00 77.19 296 SER A N 1
ATOM 2413 C CA . SER A 1 296 ? 11.430 -11.571 -23.543 1.00 77.19 296 SER A CA 1
ATOM 2414 C C . SER A 1 296 ? 11.982 -10.610 -24.601 1.00 77.19 296 SER A C 1
ATOM 2416 O O . SER A 1 296 ? 12.523 -11.064 -25.609 1.00 77.19 296 SER A O 1
ATOM 2418 N N . VAL A 1 297 ? 11.802 -9.298 -24.424 1.00 75.00 297 VAL A N 1
ATOM 2419 C CA . VAL A 1 297 ? 12.268 -8.270 -25.360 1.00 75.00 297 VAL A CA 1
ATOM 2420 C C . VAL A 1 297 ? 13.283 -7.391 -24.641 1.00 75.00 297 VAL A C 1
ATOM 2422 O O . VAL A 1 297 ? 12.923 -6.517 -23.859 1.00 75.00 297 VAL A O 1
ATOM 2425 N N . GLU A 1 298 ? 14.569 -7.602 -24.916 1.00 74.94 298 GLU A N 1
ATOM 2426 C CA . GLU A 1 298 ? 15.621 -6.735 -24.382 1.00 74.94 298 GLU A CA 1
ATOM 2427 C C . GLU A 1 298 ? 15.623 -5.386 -25.107 1.00 74.94 298 GLU A C 1
ATOM 2429 O O . GLU A 1 298 ? 16.158 -5.243 -26.209 1.00 74.94 298 GLU A O 1
ATOM 2434 N N . LEU A 1 299 ? 15.054 -4.365 -24.468 1.00 80.75 299 LEU A N 1
ATOM 2435 C CA . LEU A 1 299 ? 15.269 -2.981 -24.871 1.00 80.75 299 LEU A CA 1
ATOM 2436 C C . LEU A 1 299 ? 16.628 -2.514 -24.348 1.00 80.75 299 LEU A C 1
ATOM 2438 O O . LEU A 1 299 ? 16.895 -2.589 -23.153 1.00 80.75 299 LEU A O 1
ATOM 2442 N N . LYS A 1 300 ? 17.492 -2.010 -25.232 1.00 78.69 300 LYS A N 1
ATOM 2443 C CA . LYS A 1 300 ? 18.803 -1.447 -24.872 1.00 78.69 300 LYS A CA 1
ATOM 2444 C C . LYS A 1 300 ? 18.814 0.054 -25.123 1.00 78.69 300 LYS A C 1
ATOM 2446 O O . LYS A 1 300 ? 18.170 0.544 -26.053 1.00 78.69 300 LYS A O 1
ATOM 2451 N N . ASN A 1 301 ? 19.526 0.794 -24.281 1.00 73.88 301 ASN A N 1
ATOM 2452 C CA . ASN A 1 301 ? 19.708 2.228 -24.485 1.00 73.88 301 ASN A CA 1
ATOM 2453 C C . ASN A 1 301 ? 20.775 2.466 -25.567 1.00 73.88 301 ASN A C 1
ATOM 2455 O O . ASN A 1 301 ? 21.877 1.928 -25.477 1.00 73.88 301 ASN A O 1
ATOM 2459 N N . ASN A 1 302 ? 20.468 3.300 -26.566 1.00 68.12 302 ASN A N 1
ATOM 2460 C CA . ASN A 1 302 ? 21.418 3.654 -27.628 1.00 68.12 302 ASN A CA 1
ATOM 2461 C C . ASN A 1 302 ? 22.595 4.514 -27.130 1.00 68.12 302 ASN A C 1
ATOM 2463 O O . ASN A 1 302 ? 23.611 4.622 -27.815 1.00 68.12 302 ASN A O 1
ATOM 2467 N N . ARG A 1 303 ? 22.476 5.138 -25.951 1.00 58.94 303 ARG A N 1
ATOM 2468 C CA . ARG A 1 303 ? 23.574 5.834 -25.272 1.00 58.94 303 ARG A CA 1
ATOM 2469 C C . ARG A 1 303 ? 23.992 5.042 -24.038 1.00 58.94 303 ARG A C 1
ATOM 2471 O O . ARG A 1 303 ? 23.390 5.185 -22.976 1.00 58.94 303 ARG A O 1
ATOM 2478 N N . ALA A 1 304 ? 25.041 4.237 -24.182 1.00 46.47 304 ALA A N 1
ATOM 2479 C CA . ALA A 1 304 ? 25.912 3.939 -23.052 1.00 46.47 304 ALA A CA 1
ATOM 2480 C C . ALA A 1 304 ? 26.622 5.250 -22.664 1.00 46.47 304 ALA A C 1
ATOM 2482 O O . ALA A 1 304 ? 27.085 5.976 -23.548 1.00 46.47 304 ALA A O 1
ATOM 2483 N N . GLY A 1 305 ? 26.588 5.601 -21.377 1.00 43.91 305 GLY A N 1
ATOM 2484 C CA . GLY A 1 305 ? 27.364 6.717 -20.829 1.00 43.91 305 GLY A CA 1
ATOM 2485 C C . GLY A 1 305 ? 28.855 6.423 -20.842 1.00 43.91 305 GLY A C 1
ATOM 2486 O O . GLY A 1 305 ? 29.208 5.228 -20.733 1.00 43.91 305 GLY A O 1
#

Foldseek 3Di:
DVVVVVVVVVVVVVVVVVVPDDDDDDDDDLDQDFDDKDKDFALPQFDPVLQCVDPLSVLLVVLLVVLVVVLVVVVVPDPDDPPPPDPQWAKAKAKFFFADPDQQDWTGGDPDPPPPPTAIWIFIARPVQRDTDGIHHPVQKDKDWFQDADSNQKGFQPPPPPDDPPDDRVDTFTWIAGPNVRMIGGHDPDDHYHRDVVVNPLDDPPDDPPDSVSSCVVLVNPPDSDSVVSVVSNLVVSLVVLVPDDPVSLLVRGDDCVVPCVFDDALNHTDDRVPQWDWDQDSSRHTMIIGPPDPVDRDGHPDRD

Organism: NCBI:txid42155